Protein AF-K2ANW1-F1 (afdb_monomer)

Mean predicted aligned error: 13.54 Å

Structure (mmCIF, N/CA/C/O backbone):
data_AF-K2ANW1-F1
#
_entry.id   AF-K2ANW1-F1
#
loop_
_atom_site.group_PDB
_atom_site.id
_atom_site.type_symbol
_atom_site.label_atom_id
_atom_site.label_alt_id
_atom_site.label_comp_id
_atom_site.label_asym_id
_atom_site.label_entity_id
_atom_site.label_seq_id
_atom_site.pdbx_PDB_ins_code
_atom_site.Cartn_x
_atom_site.Cartn_y
_atom_site.Cartn_z
_atom_site.occupancy
_atom_site.B_iso_or_equiv
_atom_site.auth_seq_id
_atom_site.auth_comp_id
_atom_site.auth_asym_id
_atom_site.auth_atom_id
_atom_site.pdbx_PDB_model_num
ATOM 1 N N . MET A 1 1 ? -0.581 2.925 -7.243 1.00 55.91 1 MET A N 1
ATOM 2 C CA . MET A 1 1 ? -1.381 1.944 -8.026 1.00 55.91 1 MET A CA 1
ATOM 3 C C . MET A 1 1 ? -2.529 2.700 -8.701 1.00 55.91 1 MET A C 1
ATOM 5 O O . MET A 1 1 ? -2.804 3.813 -8.293 1.00 55.91 1 MET A O 1
ATOM 9 N N . PHE A 1 2 ? -3.249 2.148 -9.695 1.00 46.66 2 PHE A N 1
ATOM 10 C CA . PHE A 1 2 ? -4.386 2.895 -10.273 1.00 46.66 2 PHE A CA 1
ATOM 11 C C . PHE A 1 2 ? -5.498 3.076 -9.228 1.00 46.66 2 PHE A C 1
ATOM 13 O O . PHE A 1 2 ? -6.124 2.093 -8.803 1.00 46.66 2 PHE A O 1
ATOM 20 N N . SER A 1 3 ? -5.729 4.322 -8.832 1.00 42.28 3 SER A N 1
ATOM 21 C CA . SER A 1 3 ? -6.629 4.754 -7.756 1.00 42.28 3 SER A CA 1
ATOM 22 C C . SER A 1 3 ? -8.000 5.234 -8.231 1.00 42.28 3 SER A C 1
ATOM 24 O O . SER A 1 3 ? -8.915 5.334 -7.414 1.00 42.28 3 SER A O 1
ATOM 26 N N . GLY A 1 4 ? -8.176 5.416 -9.543 1.00 38.06 4 GLY A N 1
ATOM 27 C CA . GLY A 1 4 ? -9.438 5.806 -10.164 1.00 38.06 4 GLY A CA 1
ATOM 28 C C . GLY A 1 4 ? -9.246 6.804 -11.305 1.00 38.06 4 GLY A C 1
ATOM 29 O O . GLY A 1 4 ? -8.170 7.366 -11.496 1.00 38.06 4 GLY A O 1
ATOM 30 N N . PHE A 1 5 ? -10.297 7.006 -12.098 1.00 39.22 5 PHE A N 1
ATOM 31 C CA . PHE A 1 5 ? -10.376 8.077 -13.093 1.00 39.22 5 PHE A CA 1
ATOM 32 C C . PHE A 1 5 ? -11.786 8.661 -13.028 1.00 39.22 5 PHE A C 1
ATOM 34 O O . PHE A 1 5 ? -12.769 7.942 -13.217 1.00 39.22 5 PHE A O 1
ATOM 41 N N . GLY A 1 6 ? -11.889 9.952 -12.723 1.00 34.50 6 GLY A N 1
ATOM 42 C CA . GLY A 1 6 ? -13.163 10.660 -12.654 1.00 34.50 6 GLY A CA 1
ATOM 43 C C . GLY A 1 6 ? -13.327 11.600 -13.842 1.00 34.50 6 GLY A C 1
ATOM 44 O O . GLY A 1 6 ? -12.606 12.593 -13.943 1.00 34.50 6 GLY A O 1
ATOM 45 N N . PHE A 1 7 ? -14.308 11.335 -14.706 1.00 32.19 7 PHE A N 1
ATOM 46 C CA . PHE A 1 7 ? -14.930 12.403 -15.493 1.00 32.19 7 PHE A CA 1
ATOM 47 C C . PHE A 1 7 ? -16.040 13.036 -14.650 1.00 32.19 7 PHE A C 1
ATOM 49 O O . PHE A 1 7 ? -16.588 12.390 -13.762 1.00 32.19 7 PHE A O 1
ATOM 56 N N . GLN A 1 8 ? -16.400 14.289 -14.940 1.00 31.27 8 GLN A N 1
ATOM 57 C CA . GLN A 1 8 ? -17.393 15.090 -14.202 1.00 31.27 8 GLN A CA 1
ATOM 58 C C . GLN A 1 8 ? -18.759 14.389 -13.993 1.00 31.27 8 GLN A C 1
ATOM 60 O O . GLN A 1 8 ? -19.528 14.813 -13.136 1.00 31.27 8 GLN A O 1
ATOM 65 N N . PHE A 1 9 ? -19.027 13.295 -14.720 1.00 29.98 9 PHE A N 1
ATOM 66 C CA . PHE A 1 9 ? -20.271 12.520 -14.685 1.00 29.98 9 PHE A CA 1
ATOM 67 C C . PHE A 1 9 ? -20.096 11.002 -14.456 1.00 29.98 9 PHE A C 1
ATOM 69 O O . PHE A 1 9 ? -21.095 10.303 -14.324 1.00 29.98 9 PHE A O 1
ATOM 76 N N . PHE A 1 10 ? -18.864 10.476 -14.375 1.00 33.81 10 PHE A N 1
ATOM 77 C CA . PHE A 1 10 ? -18.601 9.047 -14.145 1.00 33.81 10 PHE A CA 1
ATOM 78 C C . PHE A 1 10 ? -17.462 8.863 -13.146 1.00 33.81 10 PHE A C 1
ATOM 80 O O . PHE A 1 10 ? -16.322 9.241 -13.420 1.00 33.81 10 PHE A O 1
ATOM 87 N N . ASN A 1 11 ? -17.780 8.255 -12.002 1.00 41.47 11 ASN A N 1
ATOM 88 C CA . ASN A 1 11 ? -16.794 7.881 -11.004 1.00 41.47 11 ASN A CA 1
ATOM 89 C C . ASN A 1 11 ? -16.399 6.399 -11.177 1.00 41.47 11 ASN A C 1
ATOM 91 O O . ASN A 1 11 ? -17.177 5.511 -10.831 1.00 41.47 11 ASN A O 1
ATOM 95 N N . LEU A 1 12 ? -15.202 6.130 -11.716 1.00 49.81 12 LEU A N 1
ATOM 96 C CA . LEU A 1 12 ? -14.638 4.774 -11.810 1.00 49.81 12 LEU A CA 1
ATOM 97 C C . LEU A 1 12 ? -13.871 4.350 -10.539 1.00 49.81 12 LEU A C 1
ATOM 99 O O . LEU A 1 12 ? -13.278 3.270 -10.525 1.00 49.81 12 LEU A O 1
ATOM 103 N N . ASP A 1 13 ? -13.886 5.153 -9.467 1.00 51.31 13 ASP A N 1
ATOM 104 C CA . ASP A 1 13 ? -13.202 4.856 -8.197 1.00 51.31 13 ASP A CA 1
ATOM 105 C C . ASP A 1 13 ? -13.679 3.530 -7.586 1.00 51.31 13 ASP A C 1
ATOM 107 O O . ASP A 1 13 ? -12.872 2.778 -7.049 1.00 51.31 13 ASP A O 1
ATOM 111 N N . GLY A 1 14 ? -14.961 3.180 -7.756 1.00 50.28 14 GLY A N 1
ATOM 112 C CA . GLY A 1 14 ? -15.536 1.901 -7.310 1.00 50.28 14 GLY A CA 1
ATOM 113 C C . GLY A 1 14 ? -15.010 0.663 -8.055 1.00 50.28 14 GLY A C 1
ATOM 114 O O . GLY A 1 14 ? -15.382 -0.460 -7.734 1.00 50.28 14 GLY A O 1
ATOM 115 N N . ALA A 1 15 ? -14.144 0.840 -9.053 1.00 58.19 15 ALA A N 1
ATOM 116 C CA . ALA A 1 15 ? -13.422 -0.238 -9.726 1.00 58.19 15 ALA A CA 1
ATOM 117 C C . ALA A 1 15 ? -11.904 0.003 -9.728 1.00 58.19 15 ALA A C 1
ATOM 119 O O . ALA A 1 15 ? -11.176 -0.631 -10.498 1.00 58.19 15 ALA A O 1
ATOM 120 N N . SER A 1 16 ? -11.403 0.913 -8.885 1.00 75.19 16 SER A N 1
ATOM 121 C CA . SER A 1 16 ? -9.970 1.152 -8.776 1.00 75.19 16 SER A CA 1
ATOM 122 C C . SER A 1 16 ? -9.267 0.055 -7.984 1.00 75.19 16 SER A C 1
ATOM 124 O O . SER A 1 16 ? -9.864 -0.675 -7.186 1.00 75.19 16 SER A O 1
ATOM 126 N N . THR A 1 17 ? -7.960 -0.079 -8.204 1.00 82.88 17 THR A N 1
ATOM 127 C CA . THR A 1 17 ? -7.171 -1.110 -7.520 1.00 82.88 17 THR A CA 1
ATOM 128 C C . THR A 1 17 ? -7.123 -0.836 -6.020 1.00 82.88 17 THR A C 1
ATOM 130 O O . THR A 1 17 ? -7.266 -1.766 -5.229 1.00 82.88 17 THR A O 1
ATOM 133 N N . HIS A 1 18 ? -7.001 0.438 -5.633 1.00 86.12 18 HIS A N 1
ATOM 134 C CA . HIS A 1 18 ? -7.014 0.876 -4.235 1.00 86.12 18 HIS A CA 1
ATOM 135 C C . HIS A 1 18 ? -8.328 0.501 -3.562 1.00 86.12 18 HIS A C 1
ATOM 137 O O . HIS A 1 18 ? -8.321 -0.129 -2.506 1.00 86.12 18 HIS A O 1
ATOM 143 N N . HIS A 1 19 ? -9.447 0.824 -4.211 1.00 81.88 19 HIS A N 1
ATOM 144 C CA . HIS A 1 19 ? -10.772 0.491 -3.717 1.00 81.88 19 HIS A CA 1
ATOM 145 C C . HIS A 1 19 ? -10.925 -1.012 -3.471 1.00 81.88 19 HIS A C 1
ATOM 147 O O . HIS A 1 19 ? -11.228 -1.423 -2.353 1.00 81.88 19 HIS A O 1
ATOM 153 N N . MET A 1 20 ? -10.656 -1.840 -4.484 1.00 85.75 20 MET A N 1
ATOM 154 C CA . MET A 1 20 ? -10.844 -3.288 -4.371 1.00 85.75 20 MET A CA 1
ATOM 155 C C . MET A 1 20 ? -9.946 -3.901 -3.285 1.00 85.75 20 MET A C 1
ATOM 157 O O . MET A 1 20 ? -10.398 -4.762 -2.531 1.00 85.75 20 MET A O 1
ATOM 161 N N . ILE A 1 21 ? -8.692 -3.450 -3.157 1.00 91.62 21 ILE A N 1
ATOM 162 C CA . ILE A 1 21 ? -7.794 -3.887 -2.074 1.00 91.62 21 ILE A CA 1
ATOM 163 C C . ILE A 1 21 ? -8.370 -3.495 -0.708 1.00 91.62 21 ILE A C 1
ATOM 165 O O . ILE A 1 21 ? -8.483 -4.347 0.180 1.00 91.62 21 ILE A O 1
ATOM 169 N N . ASN A 1 22 ? -8.764 -2.230 -0.556 1.00 88.56 22 ASN A N 1
ATOM 170 C CA . ASN A 1 22 ? -9.307 -1.691 0.687 1.00 88.56 22 ASN A CA 1
ATOM 171 C C . ASN A 1 22 ? -10.603 -2.391 1.091 1.00 88.56 22 ASN A C 1
ATOM 173 O O . ASN A 1 22 ? -10.760 -2.760 2.253 1.00 88.56 22 ASN A O 1
ATOM 177 N N . GLU A 1 23 ? -11.504 -2.640 0.144 1.00 85.81 23 GLU A N 1
ATOM 178 C CA . GLU A 1 23 ? -12.764 -3.339 0.375 1.00 85.81 23 GLU A CA 1
ATOM 179 C C . GLU A 1 23 ? -12.528 -4.780 0.851 1.00 85.81 23 GLU A C 1
ATOM 181 O O . GLU A 1 23 ? -13.146 -5.225 1.827 1.00 85.81 23 GLU A O 1
ATOM 186 N N . ILE A 1 24 ? -11.614 -5.516 0.205 1.00 90.25 24 ILE A N 1
ATOM 187 C CA . ILE A 1 24 ? -11.273 -6.883 0.617 1.00 90.25 24 ILE A CA 1
ATOM 188 C C . ILE A 1 24 ? -10.664 -6.866 2.024 1.00 90.25 24 ILE A C 1
ATOM 190 O O . ILE A 1 24 ? -11.144 -7.591 2.902 1.00 90.25 24 ILE A O 1
ATOM 194 N N . GLY A 1 25 ? -9.655 -6.026 2.268 1.00 92.12 25 GLY A N 1
ATOM 195 C CA . GLY A 1 25 ? -9.001 -5.923 3.575 1.00 92.12 25 GLY A CA 1
ATOM 196 C C . GLY A 1 25 ? -9.976 -5.517 4.684 1.00 92.12 25 GLY A C 1
ATOM 197 O O . GLY A 1 25 ? -10.009 -6.146 5.742 1.00 92.12 25 GLY A O 1
ATOM 198 N N . TYR A 1 26 ? -10.858 -4.551 4.415 1.00 87.44 26 TYR A N 1
ATOM 199 C CA . TYR A 1 26 ? -11.914 -4.101 5.326 1.00 87.44 26 TYR A CA 1
ATOM 200 C C . TYR A 1 26 ? -12.882 -5.226 5.699 1.00 87.44 26 TYR A C 1
ATOM 202 O O . TYR A 1 26 ? -13.120 -5.483 6.885 1.00 87.44 26 TYR A O 1
ATOM 210 N N . ARG A 1 27 ? -13.409 -5.947 4.701 1.00 86.75 27 ARG A N 1
ATOM 211 C CA . ARG A 1 27 ? -14.319 -7.081 4.926 1.00 86.75 27 ARG A CA 1
ATOM 212 C C . ARG A 1 27 ? -13.673 -8.143 5.809 1.00 86.75 27 ARG A C 1
ATOM 214 O O . ARG A 1 27 ? -14.342 -8.692 6.680 1.00 86.75 27 ARG A O 1
ATOM 221 N N . HIS A 1 28 ? -12.384 -8.411 5.625 1.00 90.00 28 HIS A N 1
ATOM 222 C CA . HIS A 1 28 ? -11.647 -9.386 6.428 1.00 90.00 28 HIS A CA 1
ATOM 223 C C . HIS A 1 28 ? -11.300 -8.884 7.838 1.00 90.00 28 HIS A C 1
ATOM 225 O O . HIS A 1 28 ? -11.406 -9.650 8.804 1.00 90.00 28 HIS A O 1
ATOM 231 N N . ALA A 1 29 ? -10.975 -7.600 7.987 1.00 87.88 29 ALA A N 1
ATOM 232 C CA . ALA A 1 29 ? -10.734 -6.975 9.284 1.00 87.88 29 ALA A CA 1
ATOM 233 C C . ALA A 1 29 ? -11.990 -6.994 10.172 1.00 87.88 29 ALA A C 1
ATOM 235 O O . ALA A 1 29 ? -11.893 -7.221 11.382 1.00 87.88 29 ALA A O 1
ATOM 236 N N . LEU A 1 30 ? -13.174 -6.799 9.575 1.00 81.06 30 LEU A N 1
ATOM 237 C CA . LEU A 1 30 ? -14.422 -6.545 10.303 1.00 81.06 30 LEU A CA 1
ATOM 238 C C . LEU A 1 30 ? -15.520 -7.591 10.133 1.00 81.06 30 LEU A C 1
ATOM 240 O O . LEU A 1 30 ? -16.618 -7.373 10.642 1.00 81.06 30 LEU A O 1
ATOM 244 N N . ALA A 1 31 ? -15.234 -8.744 9.521 1.00 65.62 31 ALA A N 1
ATOM 245 C CA . ALA A 1 31 ? -16.193 -9.825 9.242 1.00 65.62 31 ALA A CA 1
ATOM 246 C C . ALA A 1 31 ? -17.085 -10.262 10.431 1.00 65.62 31 ALA A C 1
ATOM 248 O O . ALA A 1 31 ? -18.071 -10.963 10.229 1.00 65.62 31 ALA A O 1
ATOM 249 N N . LYS A 1 32 ? -16.752 -9.878 11.672 1.00 56.88 32 LYS A N 1
ATOM 250 C CA . LYS A 1 32 ? -17.509 -10.200 12.894 1.00 56.88 32 LYS A CA 1
ATOM 251 C C . LYS A 1 32 ? -17.839 -8.991 13.788 1.00 56.88 32 LYS A C 1
ATOM 253 O O . LYS A 1 32 ? -18.403 -9.174 14.862 1.00 56.88 32 LYS A O 1
ATOM 258 N N . LYS A 1 33 ? -17.505 -7.756 13.390 1.00 55.47 33 LYS A N 1
ATOM 259 C CA . LYS A 1 33 ? -17.725 -6.544 14.203 1.00 55.47 33 LYS A CA 1
ATOM 260 C C . LYS A 1 33 ? -18.818 -5.667 13.578 1.00 55.47 33 LYS A C 1
ATOM 262 O O . LYS A 1 33 ? -18.523 -4.747 12.827 1.00 55.47 33 LYS A O 1
ATOM 267 N N . LYS A 1 34 ? -20.091 -5.902 13.927 1.00 48.75 34 LYS A N 1
ATOM 268 C CA . LYS A 1 34 ? -21.180 -4.933 13.674 1.00 48.75 34 LYS A CA 1
ATOM 269 C C . LYS A 1 34 ? -21.004 -3.721 14.596 1.00 48.75 34 LYS A C 1
ATOM 271 O O . LYS A 1 34 ? -21.627 -3.715 15.652 1.00 48.75 34 LYS A O 1
ATOM 276 N N . LYS A 1 35 ? -20.166 -2.722 14.282 1.00 50.16 35 LYS A N 1
ATOM 277 C CA . LYS A 1 35 ? -20.155 -1.459 15.056 1.00 50.16 35 LYS A CA 1
ATOM 278 C C . LYS A 1 35 ? -19.825 -0.212 14.232 1.00 50.16 35 LYS A C 1
ATOM 280 O O . LYS A 1 35 ? -18.834 -0.160 13.509 1.00 50.16 35 LYS A O 1
ATOM 285 N N . ASN A 1 36 ? -20.665 0.796 14.469 1.00 46.56 36 ASN A N 1
ATOM 286 C CA . ASN A 1 36 ? -20.539 2.207 14.117 1.00 46.56 36 ASN A CA 1
ATOM 287 C C . ASN A 1 36 ? -19.156 2.741 14.517 1.00 46.56 36 ASN A C 1
ATOM 289 O O . ASN A 1 36 ? -18.813 2.705 15.698 1.00 46.56 36 ASN A O 1
ATOM 293 N N . GLY A 1 37 ? -18.367 3.236 13.564 1.00 49.12 37 GLY A N 1
ATOM 294 C CA . GLY A 1 37 ? -17.095 3.889 13.890 1.00 49.12 37 GLY A CA 1
ATOM 295 C C . GLY A 1 37 ? -16.160 4.102 12.708 1.00 49.12 37 GLY A C 1
ATOM 296 O O . GLY A 1 37 ? -15.499 5.130 12.654 1.00 49.12 37 GLY A O 1
ATOM 297 N N . PHE A 1 38 ? -16.160 3.206 11.723 1.00 57.28 38 PHE A N 1
ATOM 298 C CA . PHE A 1 38 ? -15.304 3.323 10.537 1.00 57.28 38 PHE A CA 1
ATOM 299 C C . PHE A 1 38 ? -16.121 3.741 9.317 1.00 57.28 38 PHE A C 1
ATOM 301 O O . PHE A 1 38 ? -17.319 3.428 9.278 1.00 57.28 38 PHE A O 1
ATOM 308 N N . PRO A 1 39 ? -15.517 4.439 8.337 1.00 56.34 39 PRO A N 1
ATOM 309 C CA . PRO A 1 39 ? -16.192 4.726 7.081 1.00 56.34 39 PRO A CA 1
ATOM 310 C C . PRO A 1 39 ? -16.792 3.447 6.492 1.00 56.34 39 PRO A C 1
ATOM 312 O O . PRO A 1 39 ? -16.145 2.401 6.453 1.00 56.34 39 PRO A O 1
ATOM 315 N N . GLY A 1 40 ? -18.041 3.516 6.031 1.00 59.06 40 GLY A N 1
ATOM 316 C CA . GLY A 1 40 ? -18.557 2.471 5.148 1.00 59.06 40 GLY A CA 1
ATOM 317 C C . GLY A 1 40 ? -17.661 2.369 3.913 1.00 59.06 40 GLY A C 1
ATOM 318 O O . GLY A 1 40 ? -16.989 3.341 3.573 1.00 59.06 40 GLY A O 1
ATOM 319 N N . THR A 1 41 ? -17.665 1.225 3.230 1.00 57.53 41 THR A N 1
ATOM 320 C CA . THR A 1 41 ? -16.883 1.018 1.997 1.00 57.53 41 THR A CA 1
ATOM 321 C C . THR A 1 41 ? -17.050 2.191 1.029 1.00 57.53 41 THR A C 1
ATOM 323 O O . THR A 1 41 ? -16.067 2.821 0.693 1.00 57.53 41 THR A O 1
ATOM 326 N N . ILE A 1 42 ? -18.280 2.657 0.796 1.00 53.94 42 ILE A N 1
ATOM 327 C CA . ILE A 1 42 ? -18.594 3.845 -0.029 1.00 53.94 42 ILE A CA 1
ATOM 328 C C . ILE A 1 42 ? -17.779 5.103 0.351 1.00 53.94 42 ILE A C 1
ATOM 330 O O . ILE A 1 42 ? -17.391 5.894 -0.507 1.00 53.94 42 ILE A O 1
ATOM 334 N N . SER A 1 43 ? -17.516 5.313 1.644 1.00 60.72 43 SER A N 1
ATOM 335 C CA . SER A 1 43 ? -16.725 6.446 2.132 1.00 60.72 43 SER A CA 1
ATOM 336 C C . SER A 1 43 ? -15.219 6.228 1.983 1.00 60.72 43 SER A C 1
ATOM 338 O O . SER A 1 43 ? -14.491 7.215 1.973 1.00 60.72 43 SER A O 1
ATOM 340 N N . LEU A 1 44 ? -14.738 4.987 1.889 1.00 62.62 44 LEU A N 1
ATOM 341 C CA . LEU A 1 44 ? -13.363 4.714 1.466 1.00 62.62 44 LEU A CA 1
ATOM 342 C C . LEU A 1 44 ? -13.200 5.067 -0.013 1.00 62.62 44 LEU A C 1
ATOM 344 O O . LEU A 1 44 ? -12.243 5.743 -0.370 1.00 62.62 44 LEU A O 1
ATOM 348 N N . ASP A 1 45 ? -14.180 4.702 -0.833 1.00 59.53 45 ASP A N 1
ATOM 349 C CA . ASP A 1 45 ? -14.126 4.781 -2.298 1.00 59.53 45 ASP A CA 1
ATOM 350 C C . ASP A 1 45 ? -14.056 6.228 -2.777 1.00 59.53 45 ASP A C 1
ATOM 352 O O . ASP A 1 45 ? -13.158 6.615 -3.522 1.00 59.53 45 ASP A O 1
ATOM 356 N N . LEU A 1 46 ? -14.965 7.061 -2.263 1.00 60.19 46 LEU A N 1
ATOM 357 C CA . LEU A 1 46 ? -15.031 8.486 -2.586 1.00 60.19 46 LEU A CA 1
ATOM 358 C C . LEU A 1 46 ? -13.788 9.261 -2.127 1.00 60.19 46 LEU A C 1
ATOM 360 O O . LEU A 1 46 ? -13.480 10.314 -2.687 1.00 60.19 46 LEU A O 1
ATOM 364 N N . HIS A 1 47 ? -13.107 8.788 -1.080 1.00 61.84 47 HIS A N 1
ATOM 365 C CA . HIS A 1 47 ? -12.039 9.527 -0.405 1.00 61.84 47 HIS A CA 1
ATOM 366 C C . HIS A 1 47 ? -10.634 8.962 -0.643 1.00 61.84 47 HIS A C 1
ATOM 368 O O . HIS A 1 47 ? -9.670 9.634 -0.285 1.00 61.84 47 HIS A O 1
ATOM 374 N N . SER A 1 48 ? -10.492 7.789 -1.268 1.00 58.34 48 SER A N 1
ATOM 375 C CA . SER A 1 48 ? -9.213 7.334 -1.829 1.00 58.34 48 SER A CA 1
ATOM 376 C C . SER A 1 48 ? -8.982 7.866 -3.246 1.00 58.34 48 SER A C 1
ATOM 378 O O . SER A 1 48 ? -7.854 8.199 -3.580 1.00 58.34 48 SER A O 1
ATOM 380 N N . GLY A 1 49 ? -10.036 7.982 -4.065 1.00 58.75 49 GLY A N 1
ATOM 381 C CA . GLY A 1 49 ? -9.944 8.446 -5.456 1.00 58.75 49 GLY A CA 1
ATOM 382 C C . GLY A 1 49 ? -10.236 9.941 -5.620 1.00 58.75 49 GLY A C 1
ATOM 383 O O . GLY A 1 49 ? -9.393 10.791 -5.341 1.00 58.75 49 GLY A O 1
ATOM 384 N N . TYR A 1 50 ? -11.451 10.281 -6.052 1.00 57.47 50 TYR A N 1
ATOM 385 C CA . TYR A 1 50 ? -11.858 11.616 -6.511 1.00 57.47 50 TYR A CA 1
ATOM 386 C C . TYR A 1 50 ? -11.627 12.762 -5.510 1.00 57.47 50 TYR A C 1
ATOM 388 O O . TYR A 1 50 ? -11.188 13.846 -5.904 1.00 57.47 50 TYR A O 1
ATOM 396 N N . TYR A 1 51 ? -11.908 12.545 -4.220 1.00 55.44 51 TYR A N 1
ATOM 397 C CA . TYR A 1 51 ? -11.586 13.510 -3.154 1.00 55.44 51 TYR A CA 1
ATOM 398 C C . TYR A 1 51 ? -10.271 13.190 -2.431 1.00 55.44 51 TYR A C 1
ATOM 400 O O . TYR A 1 51 ? -9.901 13.892 -1.489 1.00 55.44 51 TYR A O 1
ATOM 408 N N . GLY A 1 52 ? -9.604 12.116 -2.837 1.00 56.91 52 GLY A N 1
ATOM 409 C CA . GLY A 1 52 ? -8.426 11.566 -2.196 1.00 56.91 52 GLY A CA 1
ATOM 410 C C . GLY A 1 52 ? -7.108 12.145 -2.704 1.00 56.91 52 GLY A C 1
ATOM 411 O O . GLY A 1 52 ? -7.090 13.172 -3.390 1.00 56.91 52 GLY A O 1
ATOM 412 N N . PRO A 1 53 ? -5.990 11.500 -2.333 1.00 58.41 53 PRO A N 1
ATOM 413 C CA . PRO A 1 53 ? -4.641 11.923 -2.708 1.00 58.41 53 PRO A CA 1
ATOM 414 C C . PRO A 1 53 ? -4.430 12.105 -4.219 1.00 58.41 53 PRO A C 1
ATOM 416 O O . PRO A 1 53 ? -3.723 13.027 -4.613 1.00 58.41 53 PRO A O 1
ATOM 419 N N . ASP A 1 54 ? -5.122 11.312 -5.043 1.00 62.06 54 ASP A N 1
ATOM 420 C CA . ASP A 1 54 ? -4.941 11.299 -6.504 1.00 62.06 54 ASP A CA 1
ATOM 421 C C . ASP A 1 54 ? -5.964 12.176 -7.254 1.00 62.06 54 ASP A C 1
ATOM 423 O O . ASP A 1 54 ? -5.869 12.382 -8.466 1.00 62.06 54 ASP A O 1
ATOM 427 N N . GLY A 1 55 ? -6.973 12.702 -6.553 1.00 56.28 55 GLY A N 1
ATOM 428 C CA . GLY A 1 55 ? -8.062 13.478 -7.139 1.00 56.28 55 GLY A CA 1
ATOM 429 C C . GLY A 1 55 ? -7.760 14.974 -7.287 1.00 56.28 55 GLY A C 1
ATOM 430 O O . GLY A 1 55 ? -7.109 15.587 -6.447 1.00 56.28 55 GLY A O 1
ATOM 431 N N . LYS A 1 56 ? -8.336 15.614 -8.319 1.00 50.06 56 LYS A N 1
ATOM 432 C CA . LYS A 1 56 ? -8.190 17.062 -8.612 1.00 50.06 56 LYS A CA 1
ATOM 433 C C . LYS A 1 56 ? -8.629 18.006 -7.477 1.00 50.06 56 LYS A C 1
ATOM 435 O O . LYS A 1 56 ? -8.282 19.184 -7.513 1.00 50.06 56 LYS A O 1
ATOM 440 N N . TRP A 1 57 ? -9.440 17.527 -6.529 1.00 40.03 57 TRP A N 1
ATOM 441 C CA . TRP A 1 57 ? -10.062 18.346 -5.480 1.00 40.03 57 TRP A CA 1
ATOM 442 C C . TRP A 1 57 ? -9.321 18.332 -4.140 1.00 40.03 57 TRP A C 1
ATOM 444 O O . TRP A 1 57 ? -9.608 19.181 -3.290 1.00 40.03 57 TRP A O 1
ATOM 454 N N . SER A 1 58 ? -8.348 17.438 -3.940 1.00 41.59 58 SER A N 1
ATOM 455 C CA . SER A 1 58 ? -7.366 17.647 -2.879 1.00 41.59 58 SER A CA 1
ATOM 456 C C . SER A 1 58 ? -6.406 18.751 -3.359 1.00 41.59 58 SER A C 1
ATOM 458 O O . SER A 1 58 ? -5.948 18.758 -4.500 1.00 41.59 58 SER A O 1
ATOM 460 N N . ARG A 1 59 ? -6.223 19.805 -2.550 1.00 43.34 59 ARG A N 1
ATOM 461 C CA . ARG A 1 59 ? -5.380 20.979 -2.873 1.00 43.34 59 ARG A CA 1
ATOM 462 C C . ARG A 1 59 ? -4.057 20.541 -3.503 1.00 43.34 59 ARG A C 1
ATOM 464 O O . ARG A 1 59 ? -3.436 19.683 -2.900 1.00 43.34 59 ARG A O 1
ATOM 471 N N . LYS A 1 60 ? -3.632 21.195 -4.604 1.00 41.69 60 LYS A N 1
ATOM 472 C CA . LYS A 1 60 ? -2.386 20.941 -5.365 1.00 41.69 60 LYS A CA 1
ATOM 473 C C . LYS A 1 60 ? -2.040 19.447 -5.348 1.00 41.69 60 LYS A C 1
ATOM 475 O O . LYS A 1 60 ? -1.344 19.056 -4.420 1.00 41.69 60 LYS A O 1
ATOM 480 N N . ILE A 1 61 ? -2.516 18.678 -6.344 1.00 44.25 61 ILE A N 1
ATOM 481 C CA . ILE A 1 61 ? -2.080 17.289 -6.637 1.00 44.25 61 ILE A CA 1
ATOM 482 C C . ILE A 1 61 ? -0.684 17.083 -6.039 1.00 44.25 61 ILE A C 1
ATOM 484 O O . ILE A 1 61 ? 0.211 17.887 -6.326 1.00 44.25 61 ILE A O 1
ATOM 488 N N . GLY A 1 62 ? -0.589 16.158 -5.080 1.00 51.22 62 GLY A N 1
ATOM 489 C CA . GLY A 1 62 ? 0.516 16.076 -4.125 1.00 51.22 62 GLY A CA 1
ATOM 490 C C . GLY A 1 62 ? 1.888 16.073 -4.793 1.00 51.22 62 GLY A C 1
ATOM 491 O O . GLY A 1 62 ? 2.028 15.826 -5.993 1.00 51.22 62 GLY A O 1
ATOM 492 N N . LEU A 1 63 ? 2.929 16.367 -4.017 1.00 57.97 63 LEU A N 1
ATOM 493 C CA . LEU A 1 63 ? 4.289 16.155 -4.508 1.00 57.97 63 LEU A CA 1
ATOM 494 C C . LEU A 1 63 ? 4.420 14.662 -4.851 1.00 57.97 63 LEU A C 1
ATOM 496 O O . LEU A 1 63 ? 3.936 13.826 -4.094 1.00 57.97 63 LEU A O 1
ATOM 500 N N . VAL A 1 64 ? 5.043 14.301 -5.977 1.00 61.22 64 VAL A N 1
ATOM 501 C CA . VAL A 1 64 ? 5.113 12.889 -6.411 1.00 61.22 64 VAL A CA 1
ATOM 502 C C . VAL A 1 64 ? 5.773 12.009 -5.346 1.00 61.22 64 VAL A C 1
ATOM 504 O O . VAL A 1 64 ? 5.378 10.858 -5.182 1.00 61.22 64 VAL A O 1
ATOM 507 N N . SER A 1 65 ? 6.687 12.561 -4.540 1.00 60.62 65 SER A N 1
ATOM 508 C CA . SER A 1 65 ? 7.270 11.876 -3.377 1.00 60.62 65 SER A CA 1
ATOM 509 C C . SER A 1 65 ? 6.256 11.354 -2.352 1.00 60.62 65 SER A C 1
ATOM 511 O O . SER A 1 65 ? 6.577 10.413 -1.630 1.00 60.62 65 SER A O 1
ATOM 513 N N . ASP A 1 66 ? 5.056 11.933 -2.275 1.00 81.81 66 ASP A N 1
ATOM 514 C CA . ASP A 1 66 ? 4.044 11.581 -1.271 1.00 81.81 66 ASP A CA 1
ATOM 515 C C . ASP A 1 66 ? 3.478 10.174 -1.484 1.00 81.81 66 ASP A C 1
ATOM 517 O O . ASP A 1 66 ? 3.041 9.536 -0.526 1.00 81.81 66 ASP A O 1
ATOM 521 N N . HIS A 1 67 ? 3.513 9.697 -2.728 1.00 84.56 67 HIS A N 1
ATOM 522 C CA . HIS A 1 67 ? 3.020 8.386 -3.156 1.00 84.56 67 HIS A CA 1
ATOM 523 C C . HIS A 1 67 ? 4.128 7.339 -3.236 1.00 84.56 67 HIS A C 1
ATOM 525 O O . HIS A 1 67 ? 3.860 6.146 -3.290 1.00 84.56 67 HIS A O 1
ATOM 531 N N . MET A 1 68 ? 5.385 7.768 -3.219 1.00 87.81 68 MET A N 1
ATOM 532 C CA . MET A 1 68 ? 6.517 6.872 -3.406 1.00 87.81 68 MET A CA 1
ATOM 533 C C . MET A 1 68 ? 7.103 6.453 -2.061 1.00 87.81 68 MET A C 1
ATOM 535 O O . MET A 1 68 ? 7.076 7.204 -1.082 1.00 87.81 68 MET A O 1
ATOM 539 N N . TYR A 1 69 ? 7.653 5.244 -2.017 1.00 93.12 69 TYR A N 1
ATOM 540 C CA . TYR A 1 69 ? 8.482 4.779 -0.910 1.00 93.12 69 TYR A CA 1
ATOM 541 C C . TYR A 1 69 ? 9.468 3.730 -1.412 1.00 93.12 69 TYR A C 1
ATOM 543 O O . TYR A 1 69 ? 9.057 2.635 -1.779 1.00 93.12 69 TYR A O 1
ATOM 551 N N . ASN A 1 70 ? 10.762 4.038 -1.418 1.00 94.12 70 ASN A N 1
ATOM 552 C CA . ASN A 1 70 ? 11.818 3.101 -1.777 1.00 94.12 70 ASN A CA 1
ATOM 553 C C . ASN A 1 70 ? 12.330 2.371 -0.518 1.00 94.12 70 ASN A C 1
ATOM 555 O O . ASN A 1 70 ? 13.089 2.958 0.256 1.00 94.12 70 ASN A O 1
ATOM 559 N N . PRO A 1 71 ? 12.001 1.078 -0.331 1.00 95.50 71 PRO A N 1
ATOM 560 C CA . PRO A 1 71 ? 12.391 0.327 0.861 1.00 95.50 71 PRO A CA 1
ATOM 561 C C . PRO A 1 71 ? 13.882 -0.043 0.905 1.00 95.50 71 PRO A C 1
ATOM 563 O O . PRO A 1 71 ? 14.345 -0.551 1.920 1.00 95.50 71 PRO A O 1
ATOM 566 N N . LEU A 1 72 ? 14.637 0.155 -0.183 1.00 93.81 72 LEU A N 1
ATOM 567 C CA . LEU A 1 72 ? 16.080 -0.116 -0.217 1.00 93.81 72 LEU A CA 1
ATOM 568 C C . LEU A 1 72 ? 16.905 1.069 0.290 1.00 93.81 72 LEU A C 1
ATOM 570 O O . LEU A 1 72 ? 18.005 0.872 0.797 1.00 93.81 72 LEU A O 1
ATOM 574 N N . THR A 1 73 ? 16.391 2.288 0.128 1.00 91.81 73 THR A N 1
ATOM 575 C CA . THR A 1 73 ? 17.073 3.529 0.530 1.00 91.81 73 THR A CA 1
ATOM 576 C C . THR A 1 73 ? 16.365 4.260 1.666 1.00 91.81 73 THR A C 1
ATOM 578 O O . THR A 1 73 ? 16.848 5.302 2.091 1.00 91.81 73 THR A O 1
ATOM 581 N N . ASP A 1 74 ? 15.220 3.740 2.111 1.00 91.19 74 ASP A N 1
ATOM 582 C CA . ASP A 1 74 ? 14.317 4.369 3.075 1.00 91.19 74 ASP A CA 1
ATOM 583 C C . ASP A 1 74 ? 13.930 5.816 2.706 1.00 91.19 74 ASP A C 1
ATOM 585 O O . ASP A 1 74 ? 13.918 6.720 3.537 1.00 91.19 74 ASP A O 1
ATOM 589 N N . ASP A 1 75 ? 13.647 6.048 1.420 1.00 90.06 75 ASP A N 1
ATOM 590 C CA . ASP A 1 75 ? 13.278 7.370 0.892 1.00 90.06 75 ASP A CA 1
ATOM 591 C C . ASP A 1 75 ? 11.829 7.381 0.386 1.00 90.06 75 ASP A C 1
ATOM 593 O O . ASP A 1 75 ? 11.282 6.345 0.015 1.00 90.06 75 ASP A O 1
ATOM 597 N N . GLY A 1 76 ? 11.217 8.560 0.319 1.00 86.88 76 GLY A N 1
ATOM 598 C CA . GLY A 1 76 ? 9.805 8.758 -0.023 1.00 86.88 76 GLY A CA 1
ATOM 599 C C . GLY A 1 76 ? 8.889 8.835 1.202 1.00 86.88 76 GLY A C 1
ATOM 600 O O . GLY A 1 76 ? 9.274 8.469 2.313 1.00 86.88 76 GLY A O 1
ATOM 601 N N . ASP A 1 77 ? 7.678 9.363 1.013 1.00 89.12 77 ASP A N 1
ATOM 602 C CA . ASP A 1 77 ? 6.785 9.722 2.123 1.00 89.12 77 ASP A CA 1
ATOM 603 C C . ASP A 1 77 ? 5.562 8.811 2.265 1.00 89.12 77 ASP A C 1
ATOM 605 O O . ASP A 1 77 ? 4.864 8.933 3.268 1.00 89.12 77 ASP A O 1
ATOM 609 N N . ALA A 1 78 ? 5.296 7.869 1.351 1.00 91.25 78 ALA A N 1
ATOM 610 C CA . ALA A 1 78 ? 4.039 7.107 1.372 1.00 91.25 78 ALA A CA 1
ATOM 611 C C . ALA A 1 78 ? 3.779 6.403 2.717 1.00 91.25 78 ALA A C 1
ATOM 613 O O . ALA A 1 78 ? 2.730 6.584 3.335 1.00 91.25 78 ALA A O 1
ATOM 614 N N . ILE A 1 79 ? 4.757 5.663 3.244 1.00 95.75 79 ILE A N 1
ATOM 615 C CA . ILE A 1 79 ? 4.599 4.970 4.532 1.00 95.75 79 ILE A CA 1
ATOM 616 C C . ILE A 1 79 ? 4.454 5.971 5.691 1.00 95.75 79 ILE A C 1
ATOM 618 O O . ILE A 1 79 ? 3.610 5.782 6.566 1.00 95.75 79 ILE A O 1
ATOM 622 N N . ASN A 1 80 ? 5.216 7.069 5.690 1.00 93.19 80 ASN A N 1
ATOM 623 C CA . ASN A 1 80 ? 5.107 8.107 6.720 1.00 93.19 80 ASN A CA 1
ATOM 624 C C . ASN A 1 80 ? 3.728 8.781 6.696 1.00 93.19 80 ASN A C 1
ATOM 626 O O . ASN A 1 80 ? 3.092 8.912 7.742 1.00 93.19 80 ASN A O 1
ATOM 630 N N . ASN A 1 81 ? 3.225 9.107 5.506 1.00 90.38 81 ASN A N 1
ATOM 631 C CA . ASN A 1 81 ? 1.901 9.679 5.281 1.00 90.38 81 ASN A CA 1
ATOM 632 C C . ASN A 1 81 ? 0.789 8.726 5.742 1.00 90.38 81 ASN A C 1
ATOM 634 O O . ASN A 1 81 ? -0.189 9.160 6.358 1.00 90.38 81 ASN A O 1
ATOM 638 N N . ALA A 1 82 ? 0.942 7.418 5.507 1.00 93.62 82 ALA A N 1
ATOM 639 C CA . ALA A 1 82 ? 0.019 6.408 6.017 1.00 93.62 82 ALA A CA 1
ATOM 640 C C . ALA A 1 82 ? -0.032 6.399 7.555 1.00 93.62 82 ALA A C 1
ATOM 642 O O . ALA A 1 82 ? -1.113 6.286 8.142 1.00 93.62 82 ALA A O 1
ATOM 643 N N . ILE A 1 83 ? 1.115 6.541 8.222 1.00 96.06 83 ILE A N 1
ATOM 644 C CA . ILE A 1 83 ? 1.220 6.537 9.688 1.00 96.06 83 ILE A CA 1
ATOM 645 C C . ILE A 1 83 ? 0.765 7.863 10.307 1.00 96.06 83 ILE A C 1
ATOM 647 O O . ILE A 1 83 ? 0.125 7.865 11.360 1.00 96.06 83 ILE A O 1
ATOM 651 N N . GLU A 1 84 ? 1.017 8.997 9.662 1.00 91.44 84 GLU A N 1
ATOM 652 C CA . GLU A 1 84 ? 0.475 10.286 10.094 1.00 91.44 84 GLU A CA 1
ATOM 653 C C . GLU A 1 84 ? -1.058 10.275 10.034 1.00 91.44 84 GLU A C 1
ATOM 655 O O . GLU A 1 84 ? -1.731 10.574 11.026 1.00 91.44 84 GLU A O 1
ATOM 660 N N . ALA A 1 85 ? -1.617 9.817 8.911 1.00 89.88 85 ALA A N 1
ATOM 661 C CA . ALA A 1 85 ? -3.054 9.639 8.756 1.00 89.88 85 ALA A CA 1
ATOM 662 C C . ALA A 1 85 ? -3.626 8.675 9.811 1.00 89.88 85 ALA A C 1
ATOM 664 O O . ALA A 1 85 ? -4.666 8.953 10.412 1.00 89.88 85 ALA A O 1
ATOM 665 N N . PHE A 1 86 ? -2.919 7.582 10.112 1.00 91.75 86 PHE A N 1
ATOM 666 C CA . PHE A 1 86 ? -3.295 6.648 11.174 1.00 91.75 86 PHE A CA 1
ATOM 667 C C . PHE A 1 86 ? -3.412 7.346 12.535 1.00 91.75 86 PHE A C 1
ATOM 669 O O . PHE A 1 86 ? -4.420 7.194 13.234 1.00 91.75 86 PHE A O 1
ATOM 676 N N . LYS A 1 87 ? -2.393 8.131 12.911 1.00 90.06 87 LYS A N 1
ATOM 677 C CA . LYS A 1 87 ? -2.335 8.859 14.187 1.00 90.06 87 LYS A CA 1
ATOM 678 C C . LYS A 1 87 ? -3.500 9.842 14.309 1.00 90.06 87 LYS A C 1
ATOM 680 O O . LYS A 1 87 ? -4.197 9.819 15.327 1.00 90.06 87 LYS A O 1
ATOM 685 N N . ILE A 1 88 ? -3.746 10.644 13.271 1.00 86.62 88 ILE A N 1
ATOM 686 C CA . ILE A 1 88 ? -4.848 11.619 13.222 1.00 86.62 88 ILE A CA 1
ATOM 687 C C . ILE A 1 88 ? -6.202 10.903 13.322 1.00 86.62 88 ILE A C 1
ATOM 689 O O . ILE A 1 88 ? -7.018 11.228 14.186 1.00 86.62 88 ILE A O 1
ATOM 693 N N . ALA A 1 89 ? -6.422 9.864 12.513 1.00 86.19 89 ALA A N 1
ATOM 694 C CA . ALA A 1 89 ? -7.667 9.103 12.526 1.00 86.19 89 ALA A CA 1
ATOM 695 C C . ALA A 1 89 ? -7.963 8.481 13.901 1.00 86.19 89 ALA A C 1
ATOM 697 O O . ALA A 1 89 ? -9.095 8.556 14.381 1.00 86.19 89 ALA A O 1
ATOM 698 N N . CYS A 1 90 ? -6.952 7.926 14.578 1.00 85.06 90 CYS A N 1
ATOM 699 C CA . CYS A 1 90 ? -7.105 7.367 15.924 1.00 85.06 90 CYS A CA 1
ATOM 700 C C . CYS A 1 90 ? -7.503 8.416 16.977 1.00 85.06 90 CYS A C 1
ATOM 702 O O . CYS A 1 90 ? -8.055 8.058 18.019 1.00 85.06 90 CYS A O 1
ATOM 704 N N . ILE A 1 91 ? -7.178 9.696 16.772 1.00 82.81 91 ILE A N 1
ATOM 705 C CA . ILE A 1 91 ? -7.599 10.790 17.663 1.00 82.81 91 ILE A CA 1
ATOM 706 C C . ILE A 1 91 ? -9.059 11.147 17.376 1.00 82.81 91 ILE A C 1
ATOM 708 O O . ILE A 1 91 ? -9.879 11.235 18.288 1.00 82.81 91 ILE A O 1
ATOM 712 N N . GLU A 1 92 ? -9.399 11.325 16.103 1.00 81.69 92 GLU A N 1
ATOM 713 C CA . GLU A 1 92 ? -10.653 11.962 15.700 1.00 81.69 92 GLU A CA 1
ATOM 714 C C . GLU A 1 92 ? -11.850 11.001 15.620 1.00 81.69 92 GLU A C 1
ATOM 716 O O . GLU A 1 92 ? -13.000 11.431 15.747 1.00 81.69 92 GLU A O 1
ATOM 721 N N . MET A 1 93 ? -11.613 9.695 15.446 1.00 76.50 93 MET A N 1
ATOM 722 C CA . MET A 1 93 ? -12.671 8.706 15.188 1.00 76.50 93 MET A CA 1
ATOM 723 C C . MET A 1 93 ? -13.702 8.584 16.322 1.00 76.50 93 MET A C 1
ATOM 725 O O . MET A 1 93 ? -14.863 8.263 16.063 1.00 76.50 93 MET A O 1
ATOM 729 N N . ASN A 1 94 ? -13.312 8.890 17.562 1.00 73.69 94 ASN A N 1
ATOM 730 C CA . ASN A 1 94 ? -14.209 8.874 18.726 1.00 73.69 94 ASN A CA 1
ATOM 731 C C . ASN A 1 94 ? -14.686 10.258 19.160 1.00 73.69 94 ASN A C 1
ATOM 733 O O . ASN A 1 94 ? -15.250 10.387 20.245 1.00 73.69 94 ASN A O 1
ATOM 737 N N . SER A 1 95 ? -14.450 11.295 18.361 1.00 76.75 95 SER A N 1
ATOM 738 C CA . SER A 1 95 ? -14.916 12.627 18.718 1.00 76.75 95 SER A CA 1
ATOM 739 C C . SER A 1 95 ? -16.443 12.670 18.832 1.00 76.75 95 SER A C 1
ATOM 741 O O . SER A 1 95 ? -17.158 12.089 18.012 1.00 76.75 95 SER A O 1
ATOM 743 N N . ASP A 1 96 ? -16.965 13.420 19.803 1.00 78.19 96 ASP A N 1
ATOM 744 C CA . ASP A 1 96 ? -18.397 13.734 19.896 1.00 78.19 96 ASP A CA 1
ATOM 745 C C . ASP A 1 96 ? -18.843 14.683 18.770 1.00 78.19 96 ASP A C 1
ATOM 747 O O . ASP A 1 96 ? -20.017 14.711 18.384 1.00 78.19 96 ASP A O 1
ATOM 751 N N . ASN A 1 97 ? -17.897 15.397 18.155 1.00 82.12 97 ASN A N 1
ATOM 752 C CA . ASN A 1 97 ? -18.154 16.299 17.047 1.00 82.12 97 ASN A CA 1
ATOM 753 C C . ASN A 1 97 ? -18.339 15.522 15.727 1.00 82.12 97 ASN A C 1
ATOM 755 O O . ASN A 1 97 ? -17.431 14.857 15.225 1.00 82.12 97 ASN A O 1
ATOM 759 N N . LYS A 1 98 ? -19.527 15.654 15.121 1.00 78.06 98 LYS A N 1
ATOM 760 C CA . LYS A 1 98 ? -19.896 14.988 13.857 1.00 78.06 98 LYS A CA 1
ATOM 761 C C . LYS A 1 98 ? -18.953 15.328 12.697 1.00 78.06 98 LYS A C 1
ATOM 763 O O . LYS A 1 98 ? -18.667 14.451 11.884 1.00 78.06 98 LYS A O 1
ATOM 768 N N . LEU A 1 99 ? -18.473 16.570 12.616 1.00 77.38 99 LEU A N 1
ATOM 769 C CA . LEU A 1 99 ? -17.522 16.990 11.589 1.00 77.38 99 LEU A CA 1
ATOM 770 C C . LEU A 1 99 ? -16.160 16.322 11.799 1.00 77.38 99 LEU A C 1
ATOM 772 O O . LEU A 1 99 ? -15.608 15.796 10.840 1.00 77.38 99 LEU A O 1
ATOM 776 N N . GLN A 1 100 ? -15.656 16.278 13.034 1.00 77.12 100 GLN A N 1
ATOM 777 C CA . GLN A 1 100 ? -14.383 15.611 13.338 1.00 77.12 100 GLN A CA 1
ATOM 778 C C . GLN A 1 100 ? -14.446 14.111 13.041 1.00 77.12 100 GLN A C 1
ATOM 780 O O . GLN A 1 100 ? -13.530 13.582 12.429 1.00 77.12 100 GLN A O 1
ATOM 785 N N . ARG A 1 101 ? -15.560 13.430 13.343 1.00 76.62 101 ARG A N 1
ATOM 786 C CA . ARG A 1 101 ? -15.732 12.024 12.929 1.00 76.62 101 ARG A CA 1
ATOM 787 C C . ARG A 1 101 ? -15.698 11.845 11.410 1.00 76.62 101 ARG A C 1
ATOM 789 O O . ARG A 1 101 ? -15.113 10.885 10.922 1.00 76.62 101 ARG A O 1
ATOM 796 N N . LYS A 1 102 ? -16.308 12.767 10.657 1.00 74.25 102 LYS A N 1
ATOM 797 C CA . LYS A 1 102 ? -16.270 12.740 9.187 1.00 74.25 102 LYS A CA 1
ATOM 798 C C . LYS A 1 102 ? -14.852 12.989 8.653 1.00 74.25 102 LYS A C 1
ATOM 800 O O . LYS A 1 102 ? -14.446 12.329 7.703 1.00 74.25 102 LYS A O 1
ATOM 805 N N . LEU A 1 103 ? -14.097 13.899 9.270 1.00 75.62 103 LEU A N 1
ATOM 806 C CA . LEU A 1 103 ? -12.684 14.121 8.947 1.00 75.62 103 LEU A CA 1
ATOM 807 C C . LEU A 1 103 ? -11.837 12.889 9.276 1.00 75.62 103 LEU A C 1
ATOM 809 O O . LEU A 1 103 ? -11.058 12.466 8.433 1.00 75.62 103 LEU A O 1
ATOM 813 N N . ALA A 1 104 ? -12.083 12.224 10.404 1.00 79.69 104 ALA A N 1
ATOM 814 C CA . ALA A 1 104 ? -11.416 10.971 10.747 1.00 79.69 104 ALA A CA 1
ATOM 815 C C . ALA A 1 104 ? -11.610 9.906 9.660 1.00 79.69 104 ALA A C 1
ATOM 817 O O . ALA A 1 104 ? -10.672 9.201 9.298 1.00 79.69 104 ALA A O 1
ATOM 818 N N . HIS A 1 105 ? -12.827 9.792 9.121 1.00 76.00 105 HIS A N 1
ATOM 819 C CA . HIS A 1 105 ? -13.162 8.858 8.042 1.00 76.00 105 HIS A CA 1
ATOM 820 C C . HIS A 1 105 ? -12.415 9.184 6.748 1.00 76.00 105 HIS A C 1
ATOM 822 O O . HIS A 1 105 ? -11.869 8.281 6.116 1.00 76.00 105 HIS A O 1
ATOM 828 N N . PHE A 1 106 ? -12.334 10.467 6.397 1.00 76.19 106 PHE A N 1
ATOM 829 C CA . PHE A 1 106 ? -11.526 10.940 5.275 1.00 76.19 106 PHE A CA 1
ATOM 830 C C . PHE A 1 106 ? -10.041 10.605 5.472 1.00 76.19 106 PHE A C 1
ATOM 832 O O . PHE A 1 106 ? -9.400 10.031 4.593 1.00 76.19 106 PHE A O 1
ATOM 839 N N . THR A 1 107 ? -9.512 10.892 6.658 1.00 81.81 107 THR A N 1
ATOM 840 C CA . THR A 1 107 ? -8.125 10.611 7.023 1.00 81.81 107 THR A CA 1
ATOM 841 C C . THR A 1 107 ? -7.826 9.110 6.986 1.00 81.81 107 THR A C 1
ATOM 843 O O . THR A 1 107 ? -6.769 8.718 6.505 1.00 81.81 107 THR A O 1
ATOM 846 N N . CYS A 1 108 ? -8.762 8.247 7.396 1.00 84.25 108 CYS A N 1
ATOM 847 C CA . CYS A 1 108 ? -8.615 6.792 7.253 1.00 84.25 108 CYS A CA 1
ATOM 848 C C . CYS A 1 108 ? -8.460 6.372 5.792 1.00 84.25 108 CYS A C 1
ATOM 850 O O . CYS A 1 108 ? -7.564 5.595 5.472 1.00 84.25 108 CYS A O 1
ATOM 852 N N . ALA A 1 109 ? -9.329 6.874 4.910 1.00 82.00 109 ALA A N 1
ATOM 853 C CA . ALA A 1 109 ? -9.271 6.560 3.485 1.00 82.00 109 ALA A CA 1
ATOM 854 C C . ALA A 1 109 ? -7.948 7.035 2.864 1.00 82.00 109 ALA A C 1
ATOM 856 O O . ALA A 1 109 ? -7.312 6.287 2.122 1.00 82.00 109 ALA A O 1
ATOM 857 N N . ARG A 1 110 ? -7.484 8.232 3.250 1.00 83.31 110 ARG A N 1
ATOM 858 C CA . ARG A 1 110 ? -6.169 8.766 2.868 1.00 83.31 110 ARG A CA 1
ATOM 859 C C . ARG A 1 110 ? -5.019 7.886 3.362 1.00 83.31 110 ARG A C 1
ATOM 861 O O . ARG A 1 110 ? -4.107 7.600 2.598 1.00 83.31 110 ARG A O 1
ATOM 868 N N . GLY A 1 111 ? -5.059 7.427 4.611 1.00 89.62 111 GLY A N 1
ATOM 869 C CA . GLY A 1 111 ? -4.034 6.537 5.157 1.00 89.62 111 GLY A CA 1
ATOM 870 C C . GLY A 1 111 ? -3.967 5.204 4.415 1.00 89.62 111 GLY A C 1
ATOM 871 O O . GLY A 1 111 ? -2.891 4.774 4.016 1.00 89.62 111 GLY A O 1
ATOM 872 N N . LEU A 1 112 ? -5.124 4.595 4.149 1.00 91.12 112 LEU A N 1
ATOM 873 C CA . LEU A 1 112 ? -5.230 3.356 3.377 1.00 91.12 112 LEU A CA 1
ATOM 874 C C . LEU A 1 112 ? -4.711 3.496 1.947 1.00 91.12 112 LEU A C 1
ATOM 876 O O . LEU A 1 112 ? -4.058 2.587 1.443 1.00 91.12 112 LEU A O 1
ATOM 880 N N . HIS A 1 113 ? -4.965 4.636 1.308 1.00 89.56 113 HIS A N 1
ATOM 881 C CA . HIS A 1 113 ? -4.401 4.945 -0.002 1.00 89.56 113 HIS A CA 1
ATOM 882 C C . HIS A 1 113 ? -2.874 4.867 0.009 1.00 89.56 113 HIS A C 1
ATOM 884 O O . HIS A 1 113 ? -2.289 4.132 -0.783 1.00 89.56 113 HIS A O 1
ATOM 890 N N . PHE A 1 114 ? -2.242 5.553 0.961 1.00 90.44 114 PHE A N 1
ATOM 891 C CA . PHE A 1 114 ? -0.789 5.560 1.084 1.00 90.44 114 PHE A CA 1
ATOM 892 C C . PHE A 1 114 ? -0.198 4.219 1.528 1.00 90.44 114 PHE A C 1
ATOM 894 O O . PHE A 1 114 ? 0.935 3.916 1.166 1.00 90.44 114 PHE A O 1
ATOM 901 N N . VAL A 1 115 ? -0.951 3.379 2.251 1.00 96.00 115 VAL A N 1
ATOM 902 C CA . VAL A 1 115 ? -0.545 1.981 2.488 1.00 96.00 115 VAL A CA 1
ATOM 903 C C . VAL A 1 115 ? -0.433 1.233 1.161 1.00 96.00 115 VAL A C 1
ATOM 905 O O . VAL A 1 115 ? 0.556 0.546 0.928 1.00 96.00 115 VAL A O 1
ATOM 908 N N . VAL A 1 116 ? -1.430 1.350 0.279 1.00 95.12 116 VAL A N 1
ATOM 909 C CA . VAL A 1 116 ? -1.410 0.650 -1.014 1.00 95.12 116 VAL A CA 1
ATOM 910 C C . VAL A 1 116 ? -0.298 1.185 -1.915 1.00 95.12 116 VAL A C 1
ATOM 912 O O . VAL A 1 116 ? 0.422 0.389 -2.521 1.00 95.12 116 VAL A O 1
ATOM 915 N N . ASP A 1 117 ? -0.114 2.501 -1.974 1.00 92.25 117 ASP A N 1
ATOM 916 C CA . ASP A 1 117 ? 0.969 3.130 -2.736 1.00 92.25 117 ASP A CA 1
ATOM 917 C C . ASP A 1 117 ? 2.350 2.734 -2.201 1.00 92.25 117 ASP A C 1
ATOM 919 O O . ASP A 1 117 ? 3.153 2.169 -2.941 1.00 92.25 117 ASP A O 1
ATOM 923 N N . GLY A 1 118 ? 2.582 2.855 -0.891 1.00 94.56 118 GLY A N 1
ATOM 924 C CA . GLY A 1 118 ? 3.844 2.469 -0.252 1.00 94.56 118 GLY A CA 1
ATOM 925 C C . GLY A 1 118 ? 4.190 0.981 -0.375 1.00 94.56 118 GLY A C 1
ATOM 926 O O . GLY A 1 118 ? 5.337 0.593 -0.163 1.00 94.56 118 GLY A O 1
ATOM 927 N N . LEU A 1 119 ? 3.232 0.130 -0.753 1.00 97.19 119 LEU A N 1
ATOM 928 C CA . LEU A 1 119 ? 3.440 -1.295 -1.028 1.00 97.19 119 LEU A CA 1
ATOM 929 C C . LEU A 1 119 ? 3.371 -1.642 -2.525 1.00 97.19 119 LEU A C 1
ATOM 931 O O . LEU A 1 119 ? 3.561 -2.802 -2.897 1.00 97.19 119 LEU A O 1
ATOM 935 N N . THR A 1 120 ? 3.106 -0.669 -3.398 1.00 95.00 120 THR A N 1
ATOM 936 C CA . THR A 1 120 ? 3.047 -0.874 -4.846 1.00 95.00 120 THR A CA 1
ATOM 937 C C . THR A 1 120 ? 4.466 -1.001 -5.416 1.00 95.00 120 THR A C 1
ATOM 939 O O . THR A 1 120 ? 5.232 -0.050 -5.335 1.00 95.00 120 THR A O 1
ATOM 942 N N . PRO A 1 121 ? 4.821 -2.104 -6.107 1.00 94.81 121 PRO A N 1
ATOM 943 C CA . PRO A 1 121 ? 6.185 -2.322 -6.606 1.00 94.81 121 PRO A CA 1
ATOM 944 C C . PRO A 1 121 ? 6.758 -1.215 -7.504 1.00 94.81 121 PRO A C 1
ATOM 946 O O . PRO A 1 121 ? 7.956 -0.953 -7.475 1.00 94.81 121 PRO A O 1
ATOM 949 N N . ALA A 1 122 ? 5.919 -0.567 -8.317 1.00 90.56 122 ALA A N 1
ATOM 950 C CA . ALA A 1 122 ? 6.355 0.546 -9.161 1.00 90.56 122 ALA A CA 1
ATOM 951 C C . ALA A 1 122 ? 6.713 1.799 -8.340 1.00 90.56 122 ALA A C 1
ATOM 953 O O . ALA A 1 122 ? 7.579 2.566 -8.737 1.00 90.56 122 ALA A O 1
ATOM 954 N N . HIS A 1 123 ? 6.104 1.965 -7.163 1.00 91.38 123 HIS A N 1
ATOM 955 C CA . HIS A 1 123 ? 6.327 3.097 -6.256 1.00 91.38 123 HIS A CA 1
ATOM 956 C C . HIS A 1 123 ? 7.580 2.915 -5.388 1.00 91.38 123 HIS A C 1
ATOM 958 O O . HIS A 1 123 ? 7.968 3.814 -4.645 1.00 91.38 123 HIS A O 1
ATOM 964 N N . HIS A 1 124 ? 8.233 1.753 -5.499 1.00 93.12 124 HIS A N 1
ATOM 965 C CA . HIS A 1 124 ? 9.474 1.416 -4.800 1.00 93.12 124 HIS A CA 1
ATOM 966 C C . HIS A 1 124 ? 10.734 1.863 -5.535 1.00 93.12 124 HIS A C 1
ATOM 968 O O . HIS A 1 124 ? 11.839 1.623 -5.048 1.00 93.12 124 HIS A O 1
ATOM 974 N N . LYS A 1 125 ? 10.599 2.448 -6.729 1.00 88.25 125 LYS A N 1
ATOM 975 C CA . LYS A 1 125 ? 11.732 2.838 -7.572 1.00 88.25 125 LYS A CA 1
ATOM 976 C C . LYS A 1 125 ? 11.964 4.329 -7.527 1.00 88.25 125 LYS A C 1
ATOM 978 O O . LYS A 1 125 ? 11.022 5.109 -7.570 1.00 88.25 125 LYS A O 1
ATOM 983 N N . GLY A 1 126 ? 13.239 4.694 -7.503 1.00 84.25 126 GLY A N 1
ATOM 984 C CA . GLY A 1 126 ? 13.677 6.078 -7.500 1.00 84.25 126 GLY A CA 1
ATOM 985 C C . GLY A 1 126 ? 14.104 6.594 -6.137 1.00 84.25 126 GLY A C 1
ATOM 986 O O . GLY A 1 126 ? 14.296 5.825 -5.196 1.00 84.25 126 GLY A O 1
ATOM 987 N N . HIS A 1 127 ? 14.322 7.900 -6.077 1.00 79.62 127 HIS A N 1
ATOM 988 C CA . HIS A 1 127 ? 14.724 8.628 -4.877 1.00 79.62 127 HIS A CA 1
ATOM 989 C C . HIS A 1 127 ? 14.276 10.087 -4.975 1.00 79.62 127 HIS A C 1
ATOM 991 O O . HIS A 1 127 ? 13.984 10.597 -6.063 1.00 79.62 127 HIS A O 1
ATOM 997 N N . ARG A 1 128 ? 14.249 10.787 -3.845 1.00 79.69 128 ARG A N 1
ATOM 998 C CA . ARG A 1 128 ? 13.909 12.202 -3.777 1.00 79.69 128 ARG A CA 1
ATOM 999 C C . ARG A 1 128 ? 15.070 13.064 -4.260 1.00 79.69 128 ARG A C 1
ATOM 1001 O O . ARG A 1 128 ? 16.213 12.928 -3.824 1.00 79.69 128 ARG A O 1
ATOM 1008 N N . LEU A 1 129 ? 14.755 14.042 -5.099 1.00 78.81 129 LEU A N 1
ATOM 1009 C CA . LEU A 1 129 ? 15.693 15.072 -5.527 1.00 78.81 129 LEU A CA 1
ATOM 1010 C C . LEU A 1 129 ? 15.692 16.221 -4.513 1.00 78.81 129 LEU A C 1
ATOM 1012 O O . LEU A 1 129 ? 14.733 16.986 -4.420 1.00 78.81 129 LEU A O 1
ATOM 1016 N N . LYS A 1 130 ? 16.790 16.360 -3.755 1.00 66.44 130 LYS A N 1
ATOM 1017 C CA . LYS A 1 130 ? 16.912 17.278 -2.601 1.00 66.44 130 LYS A CA 1
ATOM 1018 C C . LYS A 1 130 ? 16.711 18.770 -2.926 1.00 66.44 130 LYS A C 1
ATOM 1020 O O . LYS A 1 130 ? 16.425 19.542 -2.018 1.00 66.44 130 LYS A O 1
ATOM 1025 N N . ASN A 1 131 ? 16.795 19.165 -4.199 1.00 67.94 131 ASN A N 1
ATOM 1026 C CA . ASN A 1 131 ? 16.769 20.571 -4.628 1.00 67.94 131 ASN A CA 1
ATOM 1027 C C . ASN A 1 131 ? 15.602 20.929 -5.565 1.00 67.94 131 ASN A C 1
ATOM 1029 O O . ASN A 1 131 ? 15.541 22.057 -6.053 1.00 67.94 131 ASN A O 1
ATOM 1033 N N . ILE A 1 132 ? 14.668 20.006 -5.816 1.00 65.94 132 ILE A N 1
ATOM 1034 C CA . ILE A 1 132 ? 13.510 20.264 -6.680 1.00 65.94 132 ILE A CA 1
ATOM 1035 C C . ILE A 1 132 ? 12.269 20.517 -5.824 1.00 65.94 132 ILE A C 1
ATOM 1037 O O . ILE A 1 132 ? 11.872 19.690 -5.005 1.00 65.94 132 ILE A O 1
ATOM 1041 N N . LYS A 1 133 ? 11.637 21.678 -6.029 1.00 58.16 133 LYS A N 1
ATOM 1042 C CA . LYS A 1 133 ? 10.336 22.019 -5.439 1.00 58.16 133 LYS A CA 1
ATOM 1043 C C . LYS A 1 133 ? 9.241 21.745 -6.467 1.00 58.16 133 LYS A C 1
ATOM 1045 O O . LYS A 1 133 ? 9.301 22.279 -7.568 1.00 58.16 133 LYS A O 1
ATOM 1050 N N . GLY A 1 134 ? 8.219 20.976 -6.096 1.00 57.81 134 GLY A N 1
ATOM 1051 C CA . GLY A 1 134 ? 7.083 20.667 -6.971 1.00 57.81 134 GLY A CA 1
ATOM 1052 C C . GLY A 1 134 ? 7.006 19.194 -7.365 1.00 57.81 134 GLY A C 1
ATOM 1053 O O . GLY A 1 134 ? 7.615 18.340 -6.729 1.00 57.81 134 GLY A O 1
ATOM 1054 N N . TRP A 1 135 ? 6.207 18.890 -8.387 1.00 56.06 135 TRP A N 1
ATOM 1055 C CA . TRP A 1 135 ? 5.772 17.520 -8.687 1.00 56.06 135 TRP A CA 1
ATOM 1056 C C . TRP A 1 135 ? 6.883 16.628 -9.259 1.00 56.06 135 TRP A C 1
ATOM 1058 O O . TRP A 1 135 ? 6.743 15.420 -9.256 1.00 56.06 135 TRP A O 1
ATOM 1068 N N . SER A 1 136 ? 8.021 17.177 -9.676 1.00 63.28 136 SER A N 1
ATOM 1069 C CA . SER A 1 136 ? 9.173 16.414 -10.178 1.00 63.28 136 SER A CA 1
ATOM 1070 C C . SER A 1 136 ? 10.221 16.101 -9.102 1.00 63.28 136 SER A C 1
ATOM 1072 O O . SER A 1 136 ? 11.369 15.791 -9.411 1.00 63.28 136 SER A O 1
ATOM 1074 N N . ASN A 1 137 ? 9.861 16.193 -7.817 1.00 71.69 137 ASN A N 1
ATOM 1075 C CA . ASN A 1 137 ? 10.795 15.968 -6.711 1.00 71.69 137 ASN A CA 1
ATOM 1076 C C . ASN A 1 137 ? 11.155 14.490 -6.475 1.00 71.69 137 ASN A C 1
ATOM 1078 O O . ASN A 1 137 ? 11.957 14.202 -5.588 1.00 71.69 137 ASN A O 1
ATOM 1082 N N . TRP A 1 138 ? 10.588 13.569 -7.255 1.00 78.81 138 TRP A N 1
ATOM 1083 C CA . TRP A 1 138 ? 10.934 12.155 -7.250 1.00 78.81 138 TRP A CA 1
ATOM 1084 C C . TRP A 1 138 ? 11.560 11.758 -8.583 1.00 78.81 138 TRP A C 1
ATOM 1086 O O . TRP A 1 138 ? 10.996 12.005 -9.648 1.00 78.81 138 TRP A O 1
ATOM 1096 N N . HIS A 1 139 ? 12.720 11.116 -8.520 1.00 79.31 139 HIS A N 1
ATOM 1097 C CA . HIS A 1 139 ? 13.426 10.615 -9.686 1.00 79.31 139 HIS A CA 1
ATOM 1098 C C . HIS A 1 139 ? 13.282 9.102 -9.785 1.00 79.31 139 HIS A C 1
ATOM 1100 O O . HIS A 1 139 ? 14.073 8.365 -9.197 1.00 79.31 139 HIS A O 1
ATOM 1106 N N . ASP A 1 140 ? 12.292 8.637 -10.546 1.00 78.88 140 ASP A N 1
ATOM 1107 C CA . ASP A 1 140 ? 12.234 7.241 -10.984 1.00 78.88 140 ASP A CA 1
ATOM 1108 C C . ASP A 1 140 ? 13.217 7.047 -12.162 1.00 78.88 140 ASP A C 1
ATOM 1110 O O . ASP A 1 140 ? 13.075 7.731 -13.182 1.00 78.88 140 ASP A O 1
ATOM 1114 N N . PRO A 1 141 ? 14.203 6.127 -12.069 1.00 76.50 141 PRO A N 1
ATOM 1115 C CA . PRO A 1 141 ? 15.148 5.843 -13.155 1.00 76.50 141 PRO A CA 1
ATOM 1116 C C . PRO A 1 141 ? 14.478 5.301 -14.428 1.00 76.50 141 PRO A C 1
ATOM 1118 O O . PRO A 1 141 ? 15.117 5.192 -15.475 1.00 76.50 141 PRO A O 1
ATOM 1121 N N . HIS A 1 142 ? 13.206 4.916 -14.355 1.00 75.75 142 HIS A N 1
ATOM 1122 C CA . HIS A 1 142 ? 12.410 4.459 -15.488 1.00 75.75 142 HIS A CA 1
ATOM 1123 C C . HIS A 1 142 ? 11.447 5.524 -16.029 1.00 75.75 142 HIS A C 1
ATOM 1125 O O . HIS A 1 142 ? 10.721 5.237 -16.988 1.00 75.75 142 HIS A O 1
ATOM 1131 N N . TRP A 1 143 ? 11.450 6.728 -15.451 1.00 71.25 143 TRP A N 1
ATOM 1132 C CA . TRP A 1 143 ? 10.728 7.885 -15.970 1.00 71.25 143 TRP A CA 1
ATOM 1133 C C . TRP A 1 143 ? 11.483 8.497 -17.150 1.00 71.25 143 TRP A C 1
ATOM 1135 O O . TRP A 1 143 ? 12.675 8.792 -17.055 1.00 71.25 143 TRP A O 1
ATOM 1145 N N . ASP A 1 144 ? 10.802 8.690 -18.278 1.00 68.94 144 ASP A N 1
ATOM 1146 C CA . ASP A 1 144 ? 11.421 9.255 -19.473 1.00 68.94 144 ASP A CA 1
ATOM 1147 C C . ASP A 1 144 ? 11.347 10.784 -19.428 1.00 68.94 144 ASP A C 1
ATOM 1149 O O . ASP A 1 144 ? 10.393 11.387 -19.916 1.00 68.94 144 ASP A O 1
ATOM 1153 N N . HIS A 1 145 ? 12.367 11.421 -18.850 1.00 67.38 145 HIS A N 1
ATOM 1154 C CA . HIS A 1 145 ? 12.455 12.885 -18.731 1.00 67.38 145 HIS A CA 1
ATOM 1155 C C . HIS A 1 145 ? 12.498 13.621 -20.084 1.00 67.38 145 HIS A C 1
ATOM 1157 O O . HIS A 1 145 ? 12.369 14.842 -20.107 1.00 67.38 145 HIS A O 1
ATOM 1163 N N . SER A 1 146 ? 12.648 12.911 -21.213 1.00 65.75 146 SER A N 1
ATOM 1164 C CA . SER A 1 146 ? 12.544 13.506 -22.555 1.00 65.75 146 SER A CA 1
ATOM 1165 C C . SER A 1 146 ? 11.097 13.700 -23.027 1.00 65.75 146 SER A C 1
ATOM 1167 O O . SER A 1 146 ? 10.848 14.430 -23.988 1.00 65.75 146 SER A O 1
ATOM 1169 N N . LYS A 1 147 ? 10.125 13.060 -22.363 1.00 64.62 147 LYS A N 1
ATOM 1170 C CA . LYS A 1 147 ? 8.698 13.161 -22.685 1.00 64.62 147 LYS A CA 1
ATOM 1171 C C . LYS A 1 147 ? 7.980 14.105 -21.718 1.00 64.62 147 LYS A C 1
ATOM 1173 O O . LYS A 1 147 ? 8.325 14.141 -20.539 1.00 64.62 147 LYS A O 1
ATOM 1178 N N . PRO A 1 148 ? 6.920 14.807 -22.168 1.00 66.50 148 PRO A N 1
ATOM 1179 C CA . PRO A 1 148 ? 6.055 15.564 -21.267 1.00 66.50 148 PRO A CA 1
ATOM 1180 C C . PRO A 1 148 ? 5.516 14.673 -20.142 1.00 66.50 148 PRO A C 1
ATOM 1182 O O . PRO A 1 148 ? 5.194 13.507 -20.388 1.00 66.50 148 PRO A O 1
ATOM 1185 N N . ASP A 1 149 ? 5.326 15.229 -18.942 1.00 62.78 149 ASP A N 1
ATOM 1186 C CA . ASP A 1 149 ? 4.811 14.490 -17.777 1.00 62.78 149 ASP A CA 1
ATOM 1187 C C . ASP A 1 149 ? 3.515 13.736 -18.090 1.00 62.78 149 ASP A C 1
ATOM 1189 O O . ASP A 1 149 ? 3.359 12.582 -17.708 1.00 62.78 149 ASP A O 1
ATOM 1193 N N . MET A 1 150 ? 2.614 14.336 -18.873 1.00 57.72 150 MET A N 1
ATOM 1194 C CA . ME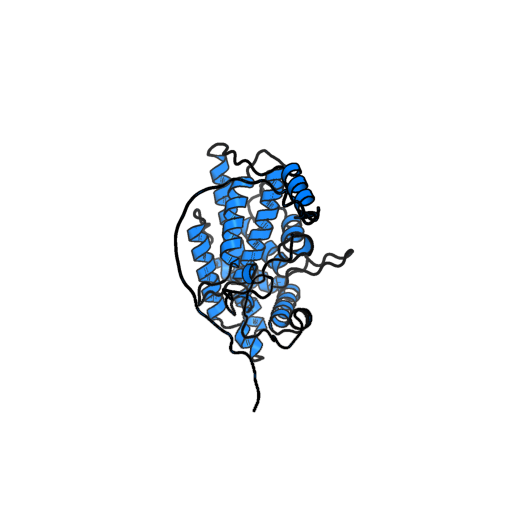T A 1 150 ? 1.370 13.687 -19.301 1.00 57.72 150 MET A CA 1
ATOM 1195 C C . MET A 1 150 ? 1.608 12.492 -20.241 1.00 57.72 150 MET A C 1
ATOM 1197 O O . MET A 1 150 ? 0.878 11.503 -20.198 1.00 57.72 150 MET A O 1
ATOM 1201 N N . GLY A 1 151 ? 2.651 12.548 -21.072 1.00 58.47 151 GLY A N 1
ATOM 1202 C CA . GLY A 1 151 ? 3.071 11.433 -21.921 1.00 58.47 151 GLY A CA 1
ATOM 1203 C C . GLY A 1 151 ? 3.623 10.263 -21.103 1.00 58.47 151 GLY A C 1
ATOM 1204 O O . GLY A 1 151 ? 3.277 9.112 -21.372 1.00 58.47 151 GLY A O 1
ATOM 1205 N N . ASN A 1 152 ? 4.408 10.548 -20.061 1.00 63.41 152 ASN A N 1
ATOM 1206 C CA . ASN A 1 152 ? 4.844 9.540 -19.090 1.00 63.41 152 ASN A CA 1
ATOM 1207 C C . ASN A 1 152 ? 3.675 8.988 -18.266 1.00 63.41 152 ASN A C 1
ATOM 1209 O O . ASN A 1 152 ? 3.573 7.778 -18.078 1.00 63.41 152 ASN A O 1
ATOM 1213 N N . LEU A 1 153 ? 2.746 9.845 -17.845 1.00 61.84 153 LEU A N 1
ATOM 1214 C CA . LEU A 1 153 ? 1.568 9.449 -17.080 1.00 61.84 153 LEU A CA 1
ATOM 1215 C C . LEU A 1 153 ? 0.640 8.519 -17.877 1.00 61.84 153 LEU A C 1
ATOM 1217 O O . LEU A 1 153 ? 0.052 7.612 -17.301 1.00 61.84 153 LEU A O 1
ATOM 1221 N N . LEU A 1 154 ? 0.494 8.709 -19.190 1.00 57.53 154 LEU A N 1
ATOM 1222 C CA . LEU A 1 154 ? -0.414 7.895 -20.010 1.00 57.53 154 LEU A CA 1
ATOM 1223 C C . LEU A 1 154 ? 0.264 6.662 -20.624 1.00 57.53 154 LEU A C 1
ATOM 1225 O O . LEU A 1 154 ? -0.364 5.610 -20.748 1.00 57.53 154 LEU A O 1
ATOM 1229 N N . PHE A 1 155 ? 1.541 6.767 -20.996 1.00 62.06 155 PHE A N 1
ATOM 1230 C CA . PHE A 1 155 ? 2.235 5.743 -21.791 1.00 62.06 155 PHE A CA 1
ATOM 1231 C C . PHE A 1 155 ? 3.540 5.235 -21.164 1.00 62.06 155 PHE A C 1
ATOM 1233 O O . PHE A 1 155 ? 4.177 4.327 -21.711 1.00 62.06 155 PHE A O 1
ATOM 1240 N N . GLY A 1 156 ? 3.935 5.779 -20.014 1.00 74.25 156 GLY A N 1
ATOM 1241 C CA . GLY A 1 156 ? 5.123 5.370 -19.273 1.00 74.25 156 GLY A CA 1
ATOM 1242 C C . GLY A 1 156 ? 5.012 3.958 -18.705 1.00 74.25 156 GLY A C 1
ATOM 1243 O O . GLY A 1 156 ? 3.928 3.385 -18.545 1.00 74.25 156 GLY A O 1
ATOM 1244 N N . LYS A 1 157 ? 6.167 3.359 -18.401 1.00 83.00 157 LYS A N 1
ATOM 1245 C CA . LYS A 1 157 ? 6.235 1.982 -17.892 1.00 83.00 157 LYS A CA 1
ATOM 1246 C C . LYS A 1 157 ? 5.523 1.837 -16.542 1.00 83.00 157 LYS A C 1
ATOM 1248 O O . LYS A 1 157 ? 4.847 0.831 -16.332 1.00 83.00 157 LYS A O 1
ATOM 1253 N N . HIS A 1 158 ? 5.606 2.865 -15.699 1.00 82.88 158 HIS A N 1
ATOM 1254 C CA . HIS A 1 158 ? 4.900 2.960 -14.421 1.00 82.88 158 HIS A CA 1
ATOM 1255 C C . HIS A 1 158 ? 3.387 2.823 -14.598 1.00 82.88 158 HIS A C 1
ATOM 1257 O O . HIS A 1 158 ? 2.782 1.864 -14.122 1.00 82.88 158 HIS A O 1
ATOM 1263 N N . SER A 1 159 ? 2.780 3.705 -15.386 1.00 78.44 159 SER A N 1
ATOM 1264 C CA . SER A 1 159 ? 1.335 3.702 -15.621 1.00 78.44 159 SER A CA 1
ATOM 1265 C C . SER A 1 159 ? 0.850 2.437 -16.323 1.00 78.44 159 SER A C 1
ATOM 1267 O O . SER A 1 159 ? -0.220 1.914 -16.012 1.00 78.44 159 SER A O 1
ATOM 1269 N N . ARG A 1 160 ? 1.657 1.868 -17.230 1.00 85.06 160 ARG A N 1
ATOM 1270 C CA . ARG A 1 160 ? 1.357 0.565 -17.848 1.00 85.06 160 ARG A CA 1
ATOM 1271 C C . ARG A 1 160 ? 1.352 -0.573 -16.827 1.00 85.06 160 ARG A C 1
ATOM 1273 O O . ARG A 1 160 ? 0.523 -1.478 -16.949 1.00 85.06 160 ARG A O 1
ATOM 1280 N N . PHE A 1 161 ? 2.248 -0.547 -15.841 1.00 88.56 161 PHE A N 1
ATOM 1281 C CA . PHE A 1 161 ? 2.240 -1.510 -14.742 1.00 88.56 161 PHE A CA 1
ATOM 1282 C C . PHE A 1 161 ? 0.991 -1.342 -13.875 1.00 88.56 161 PHE A C 1
ATOM 1284 O O . PHE A 1 161 ? 0.300 -2.325 -13.602 1.00 88.56 161 PHE A O 1
ATOM 1291 N N . GLU A 1 162 ? 0.645 -0.111 -13.500 1.00 84.94 162 GLU A N 1
ATOM 1292 C CA . GLU A 1 162 ? -0.561 0.171 -12.717 1.00 84.94 162 GLU A CA 1
ATOM 1293 C C . GLU A 1 162 ? -1.838 -0.260 -13.441 1.00 84.94 162 GLU A C 1
ATOM 1295 O O . GLU A 1 162 ? -2.698 -0.907 -12.841 1.00 84.94 162 GLU A O 1
ATOM 1300 N N . PHE A 1 163 ? -1.931 0.005 -14.744 1.00 85.12 163 PHE A N 1
ATOM 1301 C CA . PHE A 1 163 ? -3.040 -0.445 -15.579 1.00 85.12 163 PHE A CA 1
ATOM 1302 C C . PHE A 1 163 ? -3.110 -1.975 -15.680 1.00 85.12 163 PHE A C 1
ATOM 1304 O O . PHE A 1 163 ? -4.194 -2.562 -15.604 1.00 85.12 163 PHE A O 1
ATOM 1311 N N . ALA A 1 164 ? -1.966 -2.655 -15.814 1.00 89.38 164 ALA A N 1
ATOM 1312 C CA . ALA A 1 164 ? -1.921 -4.115 -15.802 1.00 89.38 164 ALA A CA 1
ATOM 1313 C C . ALA A 1 164 ? -2.418 -4.677 -14.461 1.00 89.38 164 ALA A C 1
ATOM 1315 O O . ALA A 1 164 ? -3.255 -5.583 -14.453 1.00 89.38 164 ALA A O 1
ATOM 1316 N N . CYS A 1 165 ? -1.967 -4.109 -13.340 1.00 90.94 165 CYS A N 1
ATOM 1317 C CA . CYS A 1 165 ? -2.435 -4.458 -12.000 1.00 90.94 165 CYS A CA 1
ATOM 1318 C C . CYS A 1 165 ? -3.944 -4.225 -11.846 1.00 90.94 165 CYS A C 1
ATOM 1320 O O . CYS A 1 165 ? -4.640 -5.132 -11.387 1.00 90.94 165 CYS A O 1
ATOM 1322 N N . ALA A 1 166 ? -4.470 -3.091 -12.315 1.00 87.81 166 ALA A N 1
ATOM 1323 C CA . ALA A 1 166 ? -5.904 -2.800 -12.295 1.00 87.81 166 ALA A CA 1
ATOM 1324 C C . ALA A 1 166 ? -6.713 -3.860 -13.053 1.00 87.81 166 ALA A C 1
ATOM 1326 O O . ALA A 1 166 ? -7.662 -4.434 -12.513 1.00 87.81 166 ALA A O 1
ATOM 1327 N N . ARG A 1 167 ? -6.284 -4.219 -14.271 1.00 88.69 167 ARG A N 1
ATOM 1328 C CA . ARG A 1 167 ? -6.905 -5.304 -15.050 1.00 88.69 167 ARG A CA 1
ATOM 1329 C C . ARG A 1 167 ? -6.832 -6.640 -14.318 1.00 88.69 167 ARG A C 1
ATOM 1331 O O . ARG A 1 167 ? -7.808 -7.388 -14.300 1.00 88.69 167 ARG A O 1
ATOM 1338 N N . TYR A 1 168 ? -5.686 -6.979 -13.731 1.00 93.56 168 TYR A N 1
ATOM 1339 C CA . TYR A 1 168 ? -5.547 -8.224 -12.978 1.00 93.56 168 TYR A CA 1
ATOM 1340 C C . TYR A 1 168 ? -6.492 -8.258 -11.782 1.00 93.56 168 TYR A C 1
ATOM 1342 O O . TYR A 1 168 ? -7.160 -9.277 -11.600 1.00 93.56 168 TYR A O 1
ATOM 1350 N N . MET A 1 169 ? -6.596 -7.164 -11.029 1.00 90.94 169 MET A N 1
ATOM 1351 C CA . MET A 1 169 ? -7.502 -7.063 -9.892 1.00 90.94 169 MET A CA 1
ATOM 1352 C C . MET A 1 169 ? -8.963 -7.208 -10.325 1.00 90.94 169 MET A C 1
ATOM 1354 O O . MET A 1 169 ? -9.656 -8.083 -9.807 1.00 90.94 169 MET A O 1
ATOM 1358 N N . PHE A 1 170 ? -9.399 -6.439 -11.324 1.00 88.50 170 PHE A N 1
ATOM 1359 C CA . PHE A 1 170 ?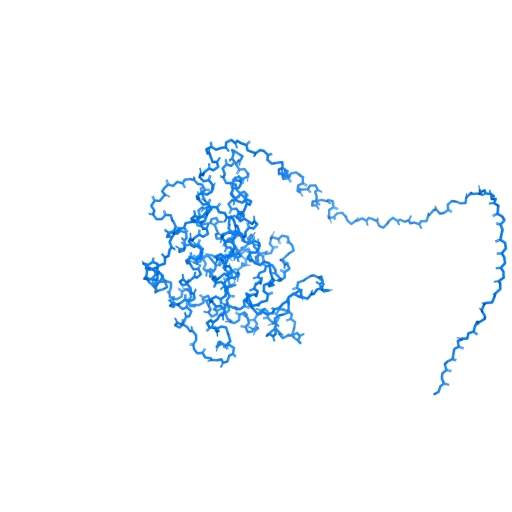 -10.784 -6.431 -11.798 1.00 88.50 170 PHE A CA 1
ATOM 1360 C C . PHE A 1 170 ? -11.225 -7.795 -12.352 1.00 88.50 170 PHE A C 1
ATOM 1362 O O . PHE A 1 170 ? -12.230 -8.362 -11.934 1.00 88.50 170 PHE A O 1
ATOM 1369 N N . PHE A 1 171 ? -10.435 -8.395 -13.248 1.00 92.19 171 PHE A N 1
ATOM 1370 C CA . PHE A 1 171 ? -10.819 -9.664 -13.877 1.00 92.19 171 PHE A CA 1
ATOM 1371 C C . PHE A 1 171 ? -10.576 -10.897 -12.996 1.00 92.19 171 PHE A C 1
ATOM 1373 O O . PHE A 1 171 ? -11.029 -11.988 -13.338 1.00 92.19 171 PHE A O 1
ATOM 1380 N N . ASN A 1 172 ? -9.825 -10.782 -11.894 1.00 95.12 172 ASN A N 1
ATOM 1381 C CA . ASN A 1 172 ? -9.433 -11.937 -11.075 1.00 95.12 172 ASN A CA 1
ATOM 1382 C C . ASN A 1 172 ? -9.777 -11.767 -9.591 1.00 95.12 172 ASN A C 1
ATOM 1384 O O . ASN A 1 172 ? -9.258 -12.528 -8.772 1.00 95.12 172 ASN A O 1
ATOM 1388 N N . THR A 1 173 ? -10.676 -10.847 -9.229 1.00 92.94 173 THR A N 1
ATOM 1389 C CA . THR A 1 173 ? -11.010 -10.524 -7.830 1.00 92.94 173 THR A CA 1
ATOM 1390 C C . THR A 1 173 ? -11.361 -11.768 -7.014 1.00 92.94 173 THR A C 1
ATOM 1392 O O . THR A 1 173 ? -10.787 -11.999 -5.953 1.00 92.94 173 THR A O 1
ATOM 1395 N N . LYS A 1 174 ? -12.226 -12.654 -7.537 1.00 95.19 174 LYS A N 1
ATOM 1396 C CA . LYS A 1 174 ? -12.602 -13.913 -6.858 1.00 95.19 174 LYS A CA 1
ATOM 1397 C C . LYS A 1 174 ? -11.386 -14.798 -6.555 1.00 95.19 174 LYS A C 1
ATOM 1399 O O . LYS A 1 174 ? -11.286 -15.374 -5.472 1.00 95.19 174 LYS A O 1
ATOM 1404 N N . LYS A 1 175 ? -10.448 -14.899 -7.504 1.00 97.50 175 LYS A N 1
ATOM 1405 C CA . LYS A 1 175 ? -9.219 -15.689 -7.352 1.00 97.50 175 LYS A CA 1
ATOM 1406 C C . LYS A 1 175 ? -8.267 -15.040 -6.349 1.00 97.50 175 LYS A C 1
ATOM 1408 O O . LYS A 1 175 ? -7.713 -15.750 -5.518 1.00 97.50 175 LYS A O 1
ATOM 1413 N N . ILE A 1 176 ? -8.122 -13.718 -6.392 1.00 97.00 176 ILE A N 1
ATOM 1414 C CA . ILE A 1 176 ? -7.303 -12.947 -5.448 1.00 97.00 176 ILE A CA 1
ATOM 1415 C C . ILE A 1 176 ? -7.838 -13.112 -4.023 1.00 97.00 176 ILE A C 1
ATOM 1417 O O . ILE A 1 176 ? -7.070 -13.456 -3.132 1.00 97.00 176 ILE A O 1
ATOM 1421 N N . ILE A 1 177 ? -9.155 -13.002 -3.815 1.00 96.06 177 ILE A N 1
ATOM 1422 C CA . ILE A 1 177 ? -9.795 -13.255 -2.513 1.00 96.06 177 ILE A CA 1
ATOM 1423 C C . ILE A 1 177 ? -9.513 -14.684 -2.033 1.00 96.06 177 ILE A C 1
ATOM 1425 O O . ILE A 1 177 ? -9.195 -14.888 -0.862 1.00 96.06 177 ILE A O 1
ATOM 1429 N N . LYS A 1 178 ? -9.603 -15.690 -2.914 1.00 97.69 178 LYS A N 1
ATOM 1430 C CA . LYS A 1 178 ? -9.269 -17.080 -2.560 1.00 97.69 178 LYS A CA 1
ATOM 1431 C C . LYS A 1 178 ? -7.798 -17.222 -2.153 1.00 97.69 178 LYS A C 1
ATOM 1433 O O . LYS A 1 178 ? -7.526 -17.831 -1.124 1.00 97.69 178 LYS A O 1
ATOM 1438 N N . ASN A 1 179 ? -6.873 -16.658 -2.928 1.00 97.88 179 ASN A N 1
ATOM 1439 C CA . ASN A 1 179 ? -5.441 -16.701 -2.624 1.00 97.88 179 ASN A CA 1
ATOM 1440 C C . ASN A 1 179 ? -5.140 -16.014 -1.294 1.00 97.88 179 ASN A C 1
ATOM 1442 O O . ASN A 1 179 ? -4.455 -16.586 -0.453 1.00 97.88 179 ASN A O 1
ATOM 1446 N N . TYR A 1 180 ? -5.722 -14.838 -1.070 1.00 97.69 180 TYR A N 1
ATOM 1447 C CA . TYR A 1 180 ? -5.588 -14.115 0.183 1.00 97.69 180 TYR A CA 1
ATOM 1448 C C . TYR A 1 180 ? -6.154 -14.903 1.367 1.00 97.69 180 TYR A C 1
ATOM 1450 O O . TYR A 1 180 ? -5.491 -15.012 2.390 1.00 97.69 180 TYR A O 1
ATOM 1458 N N . ARG A 1 181 ? -7.319 -15.551 1.237 1.00 96.25 181 ARG A N 1
ATOM 1459 C CA . ARG A 1 181 ? -7.845 -16.445 2.286 1.00 96.25 181 ARG A CA 1
ATOM 1460 C C . ARG A 1 181 ? -6.880 -17.575 2.631 1.00 96.25 181 ARG A C 1
ATOM 1462 O O . ARG A 1 181 ? -6.785 -17.924 3.802 1.00 96.25 181 ARG A O 1
ATOM 1469 N N . THR A 1 182 ? -6.201 -18.152 1.640 1.00 96.94 182 THR A N 1
ATOM 1470 C CA . THR A 1 182 ? -5.179 -19.182 1.868 1.00 96.94 182 THR A CA 1
ATOM 1471 C C . THR A 1 182 ? -3.964 -18.597 2.579 1.00 96.94 182 THR A C 1
ATOM 1473 O O . THR A 1 182 ? -3.584 -19.116 3.621 1.00 96.94 182 THR A O 1
ATOM 1476 N N . PHE A 1 183 ? -3.415 -17.493 2.067 1.00 96.25 183 PHE A N 1
ATOM 1477 C CA . PHE A 1 183 ? -2.300 -16.760 2.674 1.00 96.25 183 PHE A CA 1
ATOM 1478 C C . PHE A 1 183 ? -2.578 -16.422 4.149 1.00 96.25 183 PHE A C 1
ATOM 1480 O O . PHE A 1 183 ? -1.787 -16.721 5.040 1.00 96.25 183 PHE A O 1
ATOM 1487 N N . ARG A 1 184 ? -3.776 -15.897 4.416 1.00 94.62 184 ARG A N 1
ATOM 1488 C CA . ARG A 1 184 ? -4.252 -15.458 5.730 1.00 94.62 184 ARG A CA 1
ATOM 1489 C C . ARG A 1 184 ? -4.283 -16.563 6.788 1.00 94.62 184 ARG A C 1
ATOM 1491 O O . ARG A 1 184 ? -4.263 -16.242 7.968 1.00 94.62 184 ARG A O 1
ATOM 1498 N N . LYS A 1 185 ? -4.352 -17.844 6.408 1.00 94.81 185 LYS A N 1
ATOM 1499 C CA . LYS A 1 185 ? -4.330 -18.956 7.380 1.00 94.81 185 LYS A CA 1
ATOM 1500 C C . LYS A 1 185 ? -3.003 -19.051 8.132 1.00 94.81 185 LYS A C 1
ATOM 1502 O O . LYS A 1 185 ? -3.000 -19.520 9.260 1.00 94.81 185 LYS A O 1
ATOM 1507 N N . ASN A 1 186 ? -1.919 -18.594 7.506 1.00 94.06 186 ASN A N 1
ATOM 1508 C CA . ASN A 1 186 ? -0.561 -18.719 8.030 1.00 94.06 186 ASN A CA 1
ATOM 1509 C C . ASN A 1 186 ? 0.042 -17.364 8.435 1.00 94.06 186 ASN A C 1
ATOM 1511 O O . ASN A 1 186 ? 1.150 -17.316 8.957 1.00 94.06 186 ASN A O 1
ATOM 1515 N N . ALA A 1 187 ? -0.656 -16.258 8.166 1.00 93.19 187 ALA A N 1
ATOM 1516 C CA . ALA A 1 187 ? -0.188 -14.917 8.482 1.00 93.19 187 ALA A CA 1
ATOM 1517 C C . ALA A 1 187 ? -0.697 -14.474 9.860 1.00 93.19 187 ALA A C 1
ATOM 1519 O O . ALA A 1 187 ? -1.862 -14.695 10.191 1.00 93.19 187 ALA A O 1
ATOM 1520 N N . SER A 1 188 ? 0.152 -13.791 10.635 1.00 93.38 188 SER A N 1
ATOM 1521 C CA . SER A 1 188 ? -0.287 -13.139 11.874 1.00 93.38 188 SER A CA 1
ATOM 1522 C C . SER A 1 188 ? -1.377 -12.109 11.573 1.00 93.38 188 SER A C 1
ATOM 1524 O O . SER A 1 188 ? -1.291 -11.369 10.592 1.00 93.38 188 SER A O 1
ATOM 1526 N N . LEU A 1 189 ? -2.406 -12.071 12.418 1.00 94.06 189 LEU A N 1
ATOM 1527 C CA . LEU A 1 189 ? -3.526 -11.127 12.335 1.00 94.06 189 LEU A CA 1
ATOM 1528 C C . LEU A 1 189 ? -3.557 -10.163 13.521 1.00 94.06 189 LEU A C 1
ATOM 1530 O O . LEU A 1 189 ? -4.565 -9.472 13.721 1.00 94.06 189 LEU A O 1
ATOM 1534 N N . GLU A 1 190 ? -2.476 -10.156 14.299 1.00 94.12 190 GLU A N 1
ATOM 1535 C CA . GLU A 1 190 ? -2.351 -9.339 15.492 1.00 94.12 190 GLU A CA 1
ATOM 1536 C C . GLU A 1 190 ? -2.257 -7.857 15.107 1.00 94.12 190 GLU A C 1
ATOM 1538 O O . GLU A 1 190 ? -1.391 -7.474 14.316 1.00 94.12 190 GLU A O 1
ATOM 1543 N N . PRO A 1 191 ? -3.173 -7.012 15.608 1.00 93.81 191 PRO A N 1
ATOM 1544 C CA . PRO A 1 191 ? -3.080 -5.571 15.426 1.00 93.81 191 PRO A CA 1
ATOM 1545 C C . PRO A 1 191 ? -1.919 -4.976 16.223 1.00 93.81 191 PRO A C 1
ATOM 1547 O O . PRO A 1 191 ? -1.609 -5.414 17.329 1.00 93.81 191 PRO A O 1
ATOM 1550 N N . PHE A 1 192 ? -1.372 -3.878 15.716 1.00 94.88 192 PHE A N 1
ATOM 1551 C CA . PHE A 1 192 ? -0.383 -3.078 16.424 1.00 94.88 192 PHE A CA 1
ATOM 1552 C C . PHE A 1 192 ? -1.056 -2.033 17.316 1.00 94.88 192 PHE A C 1
ATOM 1554 O O . PHE A 1 192 ? -2.041 -1.395 16.936 1.00 94.88 192 PHE A O 1
ATOM 1561 N N . GLN A 1 193 ? -0.505 -1.848 18.516 1.00 91.69 193 GLN A N 1
ATOM 1562 C CA . GLN A 1 193 ? -0.923 -0.800 19.456 1.00 91.69 193 GLN A CA 1
ATOM 1563 C C . GLN A 1 193 ? -0.053 0.461 19.346 1.00 91.69 193 GLN A C 1
ATOM 1565 O O . GLN A 1 193 ? -0.439 1.534 19.801 1.00 91.69 193 GLN A O 1
ATOM 1570 N N . ASN A 1 194 ? 1.116 0.354 18.723 1.00 92.75 194 ASN A N 1
ATOM 1571 C CA . ASN A 1 194 ? 2.032 1.464 18.534 1.00 92.75 194 ASN A CA 1
ATOM 1572 C C . ASN A 1 194 ? 2.107 1.827 17.038 1.00 92.75 194 ASN A C 1
ATOM 1574 O O . ASN A 1 194 ? 2.323 0.937 16.211 1.00 92.75 194 ASN A O 1
ATOM 1578 N N . PRO A 1 195 ? 1.937 3.111 16.663 1.00 94.19 195 PRO A N 1
ATOM 1579 C CA . PRO A 1 195 ? 2.128 3.560 15.286 1.00 94.19 195 PRO A CA 1
ATOM 1580 C C . PRO A 1 195 ? 3.514 3.249 14.698 1.00 94.19 195 PRO A C 1
ATOM 1582 O O . PRO A 1 195 ? 3.603 3.005 13.501 1.00 94.19 195 PRO A O 1
ATOM 1585 N N . GLU A 1 196 ? 4.578 3.246 15.501 1.00 96.25 196 GLU A N 1
ATOM 1586 C CA . GLU A 1 196 ? 5.942 2.966 15.026 1.00 96.25 196 GLU A CA 1
ATOM 1587 C C . GLU A 1 196 ? 6.169 1.469 14.760 1.00 96.25 196 GLU A C 1
ATOM 1589 O O . GLU A 1 196 ? 6.833 1.107 13.788 1.00 96.25 196 GLU A O 1
ATOM 1594 N N . ASP A 1 197 ? 5.534 0.582 15.534 1.00 97.31 197 ASP A N 1
ATOM 1595 C CA . ASP A 1 197 ? 5.547 -0.859 15.238 1.00 97.31 197 ASP A CA 1
ATOM 1596 C C . ASP A 1 197 ? 4.779 -1.141 13.938 1.00 97.31 197 ASP A C 1
ATOM 1598 O O . ASP A 1 197 ? 5.238 -1.899 13.082 1.00 97.31 197 ASP A O 1
ATOM 1602 N N . LEU A 1 198 ? 3.636 -0.466 13.746 1.00 97.75 198 LEU A N 1
ATOM 1603 C CA . LEU A 1 198 ? 2.881 -0.528 12.495 1.00 97.75 198 LEU A CA 1
ATOM 1604 C C . LEU A 1 198 ? 3.707 0.011 11.320 1.00 97.75 198 LEU A C 1
ATOM 1606 O O . LEU A 1 198 ? 3.692 -0.590 10.248 1.00 97.75 198 LEU A O 1
ATOM 1610 N N . LYS A 1 199 ? 4.443 1.112 11.514 1.00 98.19 199 LYS A N 1
ATOM 1611 C CA . LYS A 1 199 ? 5.356 1.666 10.508 1.00 98.19 199 LYS A CA 1
ATOM 1612 C C . LYS A 1 199 ? 6.398 0.628 10.101 1.00 98.19 199 LYS A C 1
ATOM 1614 O O . LYS A 1 199 ? 6.508 0.315 8.919 1.00 98.19 199 LYS A O 1
ATOM 1619 N N . THR A 1 200 ? 7.088 0.049 11.080 1.00 98.12 200 THR A N 1
ATOM 1620 C CA . THR A 1 200 ? 8.119 -0.978 10.873 1.00 98.12 200 THR A CA 1
ATOM 1621 C C . THR A 1 200 ? 7.558 -2.183 10.120 1.00 98.12 200 THR A C 1
ATOM 1623 O O . THR A 1 200 ? 8.159 -2.6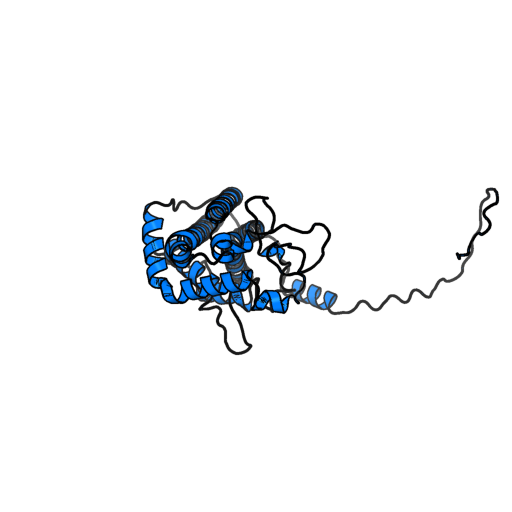51 9.156 1.00 98.12 200 THR A O 1
ATOM 1626 N N . PHE A 1 201 ? 6.359 -2.639 10.492 1.00 98.38 201 PHE A N 1
ATOM 1627 C CA . PHE A 1 201 ? 5.652 -3.699 9.778 1.00 98.38 201 PHE A CA 1
ATOM 1628 C C . PHE A 1 201 ? 5.388 -3.344 8.308 1.00 98.38 201 PHE A C 1
ATOM 1630 O O . PHE A 1 201 ? 5.637 -4.166 7.427 1.00 98.38 201 PHE A O 1
ATOM 1637 N N . LEU A 1 202 ? 4.902 -2.134 8.013 1.00 98.50 202 LEU A N 1
ATOM 1638 C CA . LEU A 1 202 ? 4.643 -1.720 6.632 1.00 98.50 202 LEU A CA 1
ATO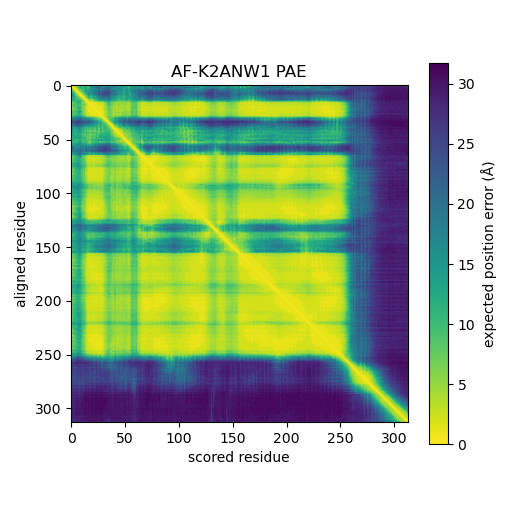M 1639 C C . LEU A 1 202 ? 5.941 -1.595 5.814 1.00 98.50 202 LEU A C 1
ATOM 1641 O O . LEU A 1 202 ? 5.957 -1.991 4.650 1.00 98.50 202 LEU A O 1
ATOM 1645 N N . MET A 1 203 ? 7.028 -1.105 6.417 1.00 98.25 203 MET A N 1
ATOM 1646 C CA . MET A 1 203 ? 8.347 -1.020 5.773 1.00 98.25 203 MET A CA 1
ATOM 1647 C C . MET A 1 203 ? 8.904 -2.411 5.441 1.00 98.25 203 MET A C 1
ATOM 1649 O O . MET A 1 203 ? 9.344 -2.645 4.317 1.00 98.25 203 MET A O 1
ATOM 1653 N N . ASP A 1 204 ? 8.814 -3.366 6.372 1.00 97.94 204 ASP A N 1
ATOM 1654 C CA . ASP A 1 204 ? 9.202 -4.764 6.138 1.00 97.94 204 ASP A CA 1
ATOM 1655 C C . ASP A 1 204 ? 8.370 -5.398 5.008 1.00 97.94 204 ASP A C 1
ATOM 1657 O O . ASP A 1 204 ? 8.914 -6.047 4.111 1.00 97.94 204 ASP A O 1
ATOM 1661 N N . LYS A 1 205 ? 7.056 -5.143 4.968 1.00 97.88 205 LYS A N 1
ATOM 1662 C CA . LYS A 1 205 ? 6.202 -5.579 3.851 1.00 97.88 205 LYS A CA 1
ATOM 1663 C C . LYS A 1 205 ? 6.631 -4.968 2.518 1.00 97.88 205 LYS A C 1
ATOM 1665 O O . LYS A 1 205 ? 6.712 -5.696 1.526 1.00 97.88 205 LYS A O 1
ATOM 1670 N N . ALA A 1 206 ? 6.930 -3.669 2.484 1.00 98.00 206 ALA A N 1
ATOM 1671 C CA . ALA A 1 206 ? 7.419 -2.996 1.283 1.00 98.00 206 ALA A CA 1
ATOM 1672 C C . ALA A 1 206 ? 8.733 -3.623 0.796 1.00 98.00 206 ALA A C 1
ATOM 1674 O O . ALA A 1 206 ? 8.858 -3.947 -0.387 1.00 98.00 206 ALA A O 1
ATOM 1675 N N . LEU A 1 207 ? 9.675 -3.876 1.709 1.00 97.56 207 LEU A N 1
ATOM 1676 C CA . LEU A 1 207 ? 10.954 -4.509 1.399 1.00 97.56 207 LEU A CA 1
ATOM 1677 C C . LEU A 1 207 ? 10.769 -5.908 0.803 1.00 97.56 207 LEU A C 1
ATOM 1679 O O . LEU A 1 207 ? 11.314 -6.190 -0.266 1.00 97.56 207 LEU A O 1
ATOM 1683 N N . ARG A 1 208 ? 9.955 -6.763 1.433 1.00 96.62 208 ARG A N 1
ATOM 1684 C CA . ARG A 1 208 ? 9.663 -8.114 0.920 1.00 96.62 208 ARG A CA 1
ATOM 1685 C C . ARG A 1 208 ? 9.044 -8.073 -0.472 1.00 96.62 208 ARG A C 1
ATOM 1687 O O . ARG A 1 208 ? 9.445 -8.839 -1.344 1.00 96.62 208 ARG A O 1
ATOM 1694 N N . ILE A 1 209 ? 8.091 -7.167 -0.704 1.00 97.38 209 ILE A N 1
ATOM 1695 C CA . ILE A 1 209 ? 7.473 -6.984 -2.023 1.00 97.38 209 ILE A CA 1
ATOM 1696 C C . ILE A 1 209 ? 8.519 -6.527 -3.049 1.00 97.38 209 ILE A C 1
ATOM 1698 O O . ILE A 1 209 ? 8.575 -7.093 -4.144 1.00 97.38 209 ILE A O 1
ATOM 1702 N N . SER A 1 210 ? 9.377 -5.565 -2.703 1.00 95.50 210 SER A N 1
ATOM 1703 C CA . SER A 1 210 ? 10.451 -5.072 -3.577 1.00 95.50 210 SER A CA 1
ATOM 1704 C C . SER A 1 210 ? 11.434 -6.185 -3.963 1.00 95.50 210 SER A C 1
ATOM 1706 O O . SER A 1 210 ? 11.761 -6.348 -5.140 1.00 95.50 210 SER A O 1
ATOM 1708 N N . GLN A 1 211 ? 11.815 -7.043 -3.010 1.00 95.94 211 GLN A N 1
ATOM 1709 C CA . GLN A 1 211 ? 12.703 -8.192 -3.238 1.00 95.94 211 GLN A CA 1
ATOM 1710 C C . GLN A 1 211 ? 12.144 -9.216 -4.238 1.00 95.94 211 GLN A C 1
ATOM 1712 O O . GLN A 1 211 ? 12.909 -9.949 -4.865 1.00 95.94 211 GLN A O 1
ATOM 1717 N N . THR A 1 212 ? 10.826 -9.251 -4.465 1.00 95.75 212 THR A N 1
ATOM 1718 C CA . THR A 1 212 ? 10.235 -10.117 -5.500 1.00 95.75 212 THR A CA 1
ATOM 1719 C C . THR A 1 212 ? 10.595 -9.695 -6.930 1.00 95.75 212 THR A C 1
ATOM 1721 O O . THR A 1 212 ? 10.403 -10.489 -7.867 1.00 95.75 212 THR A O 1
ATOM 1724 N N . GLN A 1 213 ? 11.076 -8.454 -7.099 1.00 95.12 213 GLN A N 1
ATOM 1725 C CA . GLN A 1 213 ? 11.452 -7.814 -8.363 1.00 95.12 213 GLN A CA 1
ATOM 1726 C C . GLN A 1 213 ? 10.346 -7.869 -9.426 1.00 95.12 213 GLN A C 1
ATOM 1728 O O . GLN A 1 213 ? 10.600 -8.007 -10.626 1.00 95.12 213 GLN A O 1
ATOM 1733 N N . VAL A 1 214 ? 9.078 -7.855 -9.000 1.00 95.94 214 VAL A N 1
ATOM 1734 C CA . VAL A 1 214 ? 7.946 -8.028 -9.920 1.00 95.94 214 VAL A CA 1
ATOM 1735 C C . VAL A 1 214 ? 7.827 -6.864 -10.906 1.00 95.94 214 VAL A C 1
ATOM 1737 O O . VAL A 1 214 ? 7.437 -7.078 -12.054 1.00 95.94 214 VAL A O 1
ATOM 1740 N N . TYR A 1 215 ? 8.211 -5.649 -10.508 1.00 94.00 215 TYR A N 1
ATOM 1741 C CA . TYR A 1 215 ? 8.207 -4.507 -11.417 1.00 94.00 215 TYR A CA 1
ATOM 1742 C C . TYR A 1 215 ? 9.320 -4.634 -12.462 1.00 94.00 215 TYR A C 1
ATOM 1744 O O . TYR A 1 215 ? 9.052 -4.538 -13.651 1.00 94.00 215 TYR A O 1
ATOM 1752 N N . GLU A 1 216 ? 10.540 -4.991 -12.078 1.00 93.50 216 GLU A N 1
ATOM 1753 C CA . GLU A 1 216 ? 11.670 -5.193 -12.993 1.00 93.50 216 GLU A CA 1
ATOM 1754 C C . GLU A 1 216 ? 11.425 -6.346 -13.969 1.00 93.50 216 GLU A C 1
ATOM 1756 O O . GLU A 1 216 ? 11.713 -6.249 -15.167 1.00 93.50 216 GLU A O 1
ATOM 1761 N N . LYS A 1 217 ? 10.810 -7.432 -13.491 1.00 95.50 217 LYS A N 1
ATOM 1762 C CA . LYS A 1 217 ? 10.313 -8.512 -14.353 1.00 95.50 217 LYS A CA 1
ATOM 1763 C C . LYS A 1 217 ? 9.326 -7.972 -15.391 1.00 95.50 217 LYS A C 1
ATOM 1765 O O . LYS A 1 217 ? 9.426 -8.333 -16.560 1.00 95.50 217 LYS A O 1
ATOM 1770 N N . PHE A 1 218 ? 8.413 -7.083 -15.005 1.00 94.25 218 PHE A N 1
ATOM 1771 C CA . PHE A 1 218 ? 7.510 -6.425 -15.951 1.00 94.25 218 PHE A CA 1
ATOM 1772 C C . PHE A 1 218 ? 8.253 -5.527 -16.949 1.00 94.25 218 PHE A C 1
ATOM 1774 O O . PHE A 1 218 ? 7.986 -5.613 -18.148 1.00 94.25 218 PHE A O 1
ATOM 1781 N N . LEU A 1 219 ? 9.218 -4.725 -16.489 1.00 90.12 219 LEU A N 1
ATOM 1782 C CA . LEU A 1 219 ? 10.018 -3.837 -17.341 1.00 90.12 219 LEU A CA 1
ATOM 1783 C C . LEU A 1 219 ? 10.821 -4.604 -18.404 1.00 90.12 219 LEU A C 1
ATOM 1785 O O . LEU A 1 219 ? 11.040 -4.079 -19.493 1.00 90.12 219 LEU A O 1
ATOM 1789 N N . THR A 1 220 ? 11.218 -5.842 -18.097 1.00 92.75 220 THR A N 1
ATOM 1790 C CA . THR A 1 220 ? 11.934 -6.763 -19.001 1.00 92.75 220 THR A CA 1
ATOM 1791 C C . THR A 1 220 ? 11.006 -7.666 -19.826 1.00 92.75 220 THR A C 1
ATOM 1793 O O . THR A 1 220 ? 11.472 -8.572 -20.511 1.00 92.75 220 THR A O 1
ATOM 1796 N N . GLY A 1 221 ? 9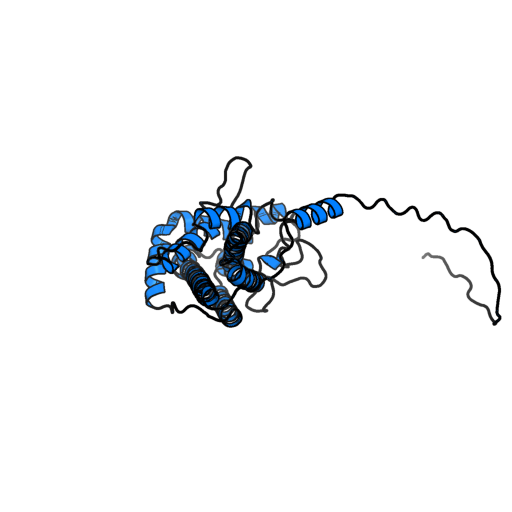.686 -7.449 -19.774 1.00 89.81 221 GLY A N 1
ATOM 1797 C CA . GLY A 1 221 ? 8.701 -8.199 -20.561 1.00 89.81 221 GLY A CA 1
ATOM 1798 C C . GLY A 1 221 ? 8.354 -9.592 -20.020 1.00 89.81 221 GLY A C 1
ATOM 1799 O O . GLY A 1 221 ? 7.624 -10.342 -20.673 1.00 89.81 221 GLY A O 1
ATOM 1800 N N . LYS A 1 222 ? 8.821 -9.965 -18.821 1.00 93.25 222 LYS A N 1
ATOM 1801 C CA . LYS A 1 222 ? 8.472 -11.250 -18.195 1.00 93.25 222 LYS A CA 1
ATOM 1802 C C . LYS A 1 222 ? 7.001 -11.262 -17.759 1.00 93.25 222 LYS A C 1
ATOM 1804 O O . LYS A 1 222 ? 6.425 -10.259 -17.335 1.00 93.25 222 LYS A O 1
ATOM 1809 N N . LYS A 1 223 ? 6.371 -12.440 -17.819 1.00 93.56 223 LYS A N 1
ATOM 1810 C CA . LYS A 1 223 ? 4.967 -12.632 -17.419 1.00 93.56 223 LYS A CA 1
ATOM 1811 C C . LYS A 1 223 ? 4.819 -12.579 -15.892 1.00 93.56 223 LYS A C 1
ATOM 1813 O O . LYS A 1 223 ? 5.100 -13.556 -15.209 1.00 93.56 223 LYS A O 1
ATOM 1818 N N . ILE A 1 224 ? 4.289 -11.474 -15.367 1.00 96.44 224 ILE A N 1
ATOM 1819 C CA . ILE A 1 224 ? 4.135 -11.243 -13.914 1.00 96.44 224 ILE A CA 1
ATOM 1820 C C . ILE A 1 224 ? 2.740 -11.546 -13.345 1.00 96.44 224 ILE A C 1
ATOM 1822 O O . ILE A 1 224 ? 2.548 -11.550 -12.132 1.00 96.44 224 ILE A O 1
ATOM 1826 N N . LYS A 1 225 ? 1.743 -11.815 -14.200 1.00 96.81 225 LYS A N 1
ATOM 1827 C CA . LYS A 1 225 ? 0.324 -11.911 -13.804 1.00 96.81 225 LYS A CA 1
ATOM 1828 C C . LYS A 1 225 ? 0.071 -12.860 -12.626 1.00 96.81 225 LYS A C 1
ATOM 1830 O O . LYS A 1 225 ? -0.667 -12.510 -11.711 1.00 96.81 225 LYS A O 1
ATOM 1835 N N . GLN A 1 226 ? 0.635 -14.072 -12.656 1.00 97.38 226 GLN A N 1
ATOM 1836 C CA . GLN A 1 226 ? 0.402 -15.042 -11.576 1.00 97.38 226 GLN A CA 1
ATOM 1837 C C . GLN A 1 226 ? 1.072 -14.609 -10.274 1.00 97.38 226 GLN A C 1
ATOM 1839 O O . GLN A 1 226 ? 0.455 -14.777 -9.230 1.00 97.38 226 GLN A O 1
ATOM 1844 N N . GLN A 1 227 ? 2.268 -14.023 -10.352 1.00 96.94 227 GLN A N 1
ATOM 1845 C CA . GLN A 1 227 ? 2.990 -13.512 -9.191 1.00 96.94 227 GLN A CA 1
ATOM 1846 C C . GLN A 1 227 ? 2.179 -12.402 -8.504 1.00 96.94 227 GLN A C 1
ATOM 1848 O O . GLN A 1 227 ? 1.874 -12.497 -7.320 1.00 96.94 227 GLN A O 1
ATOM 1853 N N . ILE A 1 228 ? 1.678 -11.432 -9.278 1.00 96.94 228 ILE A N 1
ATOM 1854 C CA . ILE A 1 228 ? 0.808 -10.367 -8.759 1.00 96.94 228 ILE A CA 1
ATOM 1855 C C . ILE A 1 228 ? -0.456 -10.935 -8.088 1.00 96.94 228 ILE A C 1
ATOM 1857 O O . ILE A 1 228 ? -0.801 -10.553 -6.973 1.00 96.94 228 ILE A O 1
ATOM 1861 N N . ILE A 1 229 ? -1.149 -11.869 -8.749 1.00 97.44 229 ILE A N 1
ATOM 1862 C CA . ILE A 1 229 ? -2.429 -12.421 -8.270 1.00 97.44 229 ILE A CA 1
ATOM 1863 C C . ILE A 1 229 ? -2.269 -13.337 -7.045 1.00 97.44 229 ILE A C 1
ATOM 1865 O O . ILE A 1 229 ? -3.193 -13.434 -6.232 1.00 97.44 229 ILE A O 1
ATOM 1869 N N . LYS A 1 230 ? -1.164 -14.083 -6.949 1.00 97.19 230 LYS A N 1
ATOM 1870 C CA . LYS A 1 230 ? -0.950 -15.101 -5.907 1.00 97.19 230 LYS A CA 1
ATOM 1871 C C . LYS A 1 230 ? -0.140 -14.602 -4.718 1.00 97.19 230 LYS A C 1
ATOM 1873 O O . LYS A 1 230 ? -0.330 -15.145 -3.637 1.00 97.19 230 LYS A O 1
ATOM 1878 N N . GLU A 1 231 ? 0.724 -13.614 -4.917 1.00 95.88 231 GLU A N 1
ATOM 1879 C CA . GLU A 1 231 ? 1.690 -13.170 -3.907 1.00 95.88 231 GLU A CA 1
ATOM 1880 C C . GLU A 1 231 ? 1.486 -11.687 -3.591 1.00 95.88 231 GLU A C 1
ATOM 1882 O O . GLU A 1 231 ? 1.069 -11.350 -2.486 1.00 95.88 231 GLU A O 1
ATOM 1887 N N . THR A 1 232 ? 1.678 -10.800 -4.574 1.00 97.12 232 THR A N 1
ATOM 1888 C CA . THR A 1 232 ? 1.700 -9.349 -4.328 1.00 97.12 232 THR A CA 1
ATOM 1889 C C . THR A 1 232 ? 0.369 -8.817 -3.797 1.00 97.12 232 THR A C 1
ATOM 1891 O O . THR A 1 232 ? 0.350 -8.148 -2.770 1.00 97.12 232 THR A O 1
ATOM 1894 N N . PHE A 1 233 ? -0.764 -9.116 -4.444 1.00 97.56 233 PHE A N 1
ATOM 1895 C CA . PHE A 1 233 ? -2.057 -8.636 -3.947 1.00 97.56 233 PHE A CA 1
ATOM 1896 C C . PHE A 1 233 ? -2.418 -9.203 -2.567 1.00 97.56 233 PHE A C 1
ATOM 1898 O O . PHE A 1 233 ? -2.808 -8.409 -1.715 1.00 97.56 233 PHE A O 1
ATOM 1905 N N . PRO A 1 234 ? -2.287 -10.517 -2.293 1.00 97.56 234 PRO A N 1
ATOM 1906 C CA . PRO A 1 234 ? -2.480 -11.047 -0.943 1.00 97.56 234 PRO A CA 1
ATOM 1907 C C . PRO A 1 234 ? -1.653 -10.354 0.145 1.00 97.56 234 PRO A C 1
ATOM 1909 O O . PRO A 1 234 ? -2.205 -10.072 1.208 1.00 97.56 234 PRO A O 1
ATOM 1912 N N . GLU A 1 235 ? -0.385 -10.036 -0.120 1.00 97.56 235 GLU A N 1
ATOM 1913 C CA . GLU A 1 235 ? 0.478 -9.314 0.827 1.00 97.56 235 GLU A CA 1
ATOM 1914 C C . GLU A 1 235 ? -0.022 -7.890 1.103 1.00 97.56 235 GLU A C 1
ATOM 1916 O O . GLU A 1 235 ? -0.129 -7.473 2.257 1.00 97.56 235 GLU A O 1
ATOM 1921 N N . ILE A 1 236 ? -0.408 -7.153 0.059 1.00 98.06 236 ILE A N 1
ATOM 1922 C CA . ILE A 1 236 ? -0.918 -5.781 0.211 1.00 98.06 236 ILE A CA 1
ATOM 1923 C C . ILE A 1 236 ? -2.263 -5.778 0.944 1.00 98.06 236 ILE A C 1
ATOM 1925 O O . ILE A 1 236 ? -2.479 -4.980 1.856 1.00 98.06 236 ILE A O 1
ATOM 1929 N N . ILE A 1 237 ? -3.162 -6.706 0.601 1.00 97.75 237 ILE A N 1
ATOM 1930 C CA . ILE A 1 237 ? -4.454 -6.856 1.282 1.00 97.75 237 ILE A CA 1
ATOM 1931 C C . ILE A 1 237 ? -4.241 -7.211 2.762 1.00 97.75 237 ILE A C 1
ATOM 1933 O O . ILE A 1 237 ? -4.959 -6.696 3.619 1.00 97.75 237 ILE A O 1
ATOM 1937 N N . HIS A 1 238 ? -3.250 -8.051 3.084 1.00 97.94 238 HIS A N 1
ATOM 1938 C CA . HIS A 1 238 ? -2.893 -8.366 4.470 1.00 97.94 238 HIS A CA 1
ATOM 1939 C C . HIS A 1 238 ? -2.438 -7.129 5.236 1.00 97.94 238 HIS A C 1
ATOM 1941 O O . HIS A 1 238 ? -2.946 -6.879 6.328 1.00 97.94 238 HIS A O 1
ATOM 1947 N N . ALA A 1 239 ? -1.546 -6.326 4.658 1.00 98.25 239 ALA A N 1
ATOM 1948 C CA . ALA A 1 239 ? -1.093 -5.093 5.287 1.00 98.25 239 ALA A CA 1
ATOM 1949 C C . ALA A 1 239 ? -2.252 -4.115 5.542 1.00 98.25 239 ALA A C 1
ATOM 1951 O O . ALA A 1 239 ? -2.355 -3.547 6.630 1.00 98.25 239 ALA A O 1
ATOM 1952 N N . VAL A 1 240 ? -3.180 -3.994 4.589 1.00 96.62 240 VAL A N 1
ATOM 1953 C CA . VAL A 1 240 ? -4.407 -3.206 4.754 1.00 96.62 240 VAL A CA 1
ATOM 1954 C C . VAL A 1 240 ? -5.311 -3.772 5.858 1.00 96.62 240 VAL A C 1
ATOM 1956 O O . VAL A 1 240 ? -5.794 -3.010 6.697 1.00 96.62 240 VAL A O 1
ATOM 1959 N N . GLU A 1 241 ? -5.520 -5.094 5.924 1.00 95.38 241 GLU A N 1
ATOM 1960 C CA . GLU A 1 241 ? -6.278 -5.727 7.017 1.00 95.38 241 GLU A CA 1
ATOM 1961 C C . GLU A 1 241 ? -5.656 -5.387 8.382 1.00 95.38 241 GLU A C 1
ATOM 1963 O O . GLU A 1 241 ? -6.378 -4.986 9.298 1.00 95.38 241 GLU A O 1
ATOM 1968 N N . ILE A 1 242 ? -4.333 -5.512 8.523 1.00 96.94 242 ILE A N 1
ATOM 1969 C CA . ILE A 1 242 ? -3.612 -5.201 9.766 1.00 96.94 242 ILE A CA 1
ATOM 1970 C C . ILE A 1 242 ? -3.724 -3.721 10.125 1.00 96.94 242 ILE A C 1
ATOM 1972 O O . ILE A 1 242 ? -4.002 -3.395 11.283 1.00 96.94 242 ILE A O 1
ATOM 1976 N N . TYR A 1 243 ? -3.578 -2.826 9.149 1.00 95.75 243 TYR A N 1
ATOM 1977 C CA . TYR A 1 243 ? -3.717 -1.386 9.355 1.00 95.75 243 TYR A CA 1
ATOM 1978 C C . TYR A 1 243 ? -5.106 -1.040 9.912 1.00 95.75 243 TYR A C 1
ATOM 1980 O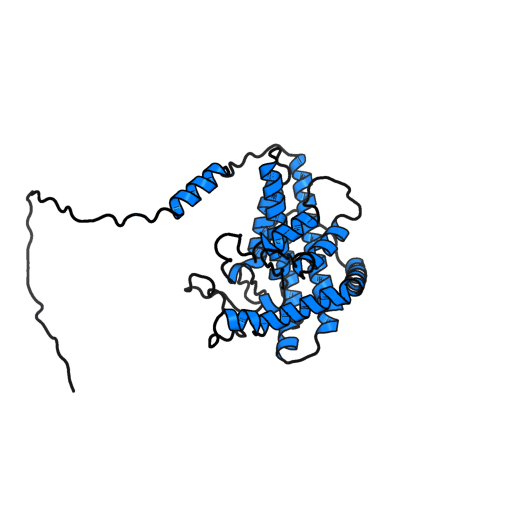 O . TYR A 1 243 ? -5.223 -0.368 10.939 1.00 95.75 243 TYR A O 1
ATOM 1988 N N . ILE A 1 244 ? -6.170 -1.582 9.305 1.00 91.94 244 ILE A N 1
ATOM 1989 C CA . ILE A 1 244 ? -7.555 -1.377 9.758 1.00 91.94 244 ILE A CA 1
ATOM 1990 C C . ILE A 1 244 ? -7.759 -1.956 11.162 1.00 91.94 244 ILE A C 1
ATOM 1992 O O . ILE A 1 244 ? -8.332 -1.291 12.027 1.00 91.94 244 ILE A O 1
ATOM 1996 N N . ARG A 1 245 ? -7.283 -3.180 11.423 1.00 91.25 245 ARG A N 1
ATOM 1997 C CA . ARG A 1 245 ? -7.384 -3.813 12.751 1.00 91.25 245 ARG A CA 1
ATOM 1998 C C . ARG A 1 245 ? -6.703 -2.977 13.837 1.00 91.25 245 ARG A C 1
ATOM 2000 O O . ARG A 1 245 ? -7.304 -2.775 14.893 1.00 91.25 245 ARG A O 1
ATOM 2007 N N . SER A 1 246 ? -5.499 -2.478 13.564 1.00 93.19 246 SER A N 1
ATOM 2008 C CA . SER A 1 246 ? -4.716 -1.622 14.469 1.00 93.19 246 SER A CA 1
ATOM 2009 C C . SER A 1 246 ? -5.455 -0.322 14.775 1.00 93.19 246 SER A C 1
ATOM 2011 O O . SER A 1 246 ? -5.612 0.062 15.934 1.00 93.19 246 SER A O 1
ATOM 2013 N N . LEU A 1 247 ? -6.021 0.298 13.739 1.00 89.12 247 LEU A N 1
ATOM 2014 C CA . LEU A 1 247 ? -6.767 1.544 13.862 1.00 89.12 247 LEU A CA 1
ATOM 2015 C C . LEU A 1 247 ? -8.004 1.355 14.748 1.00 89.12 247 LEU A C 1
ATOM 2017 O O . LEU A 1 247 ? -8.271 2.149 15.648 1.00 89.12 247 LEU A O 1
ATOM 2021 N N . TYR A 1 248 ? -8.718 0.244 14.560 1.00 82.88 248 TYR A N 1
ATOM 2022 C CA . TYR A 1 248 ? -9.855 -0.124 15.397 1.00 82.88 248 TYR A CA 1
ATOM 2023 C C . TYR A 1 248 ? -9.480 -0.409 16.847 1.00 82.88 248 TYR A C 1
ATOM 2025 O O . TYR A 1 248 ? -10.244 -0.057 17.747 1.00 82.88 248 TYR A O 1
ATOM 2033 N N . LEU A 1 249 ? -8.353 -1.084 17.081 1.00 86.00 249 LEU A N 1
ATOM 2034 C CA . LEU A 1 249 ? -7.888 -1.376 18.431 1.00 86.00 249 LEU A CA 1
ATOM 2035 C C . LEU A 1 249 ? -7.630 -0.075 19.197 1.00 86.00 249 LEU A C 1
ATOM 2037 O O . LEU A 1 249 ? -8.166 0.097 20.291 1.00 86.00 249 LEU A O 1
ATOM 2041 N N . LEU A 1 250 ? -6.891 0.855 18.589 1.00 83.62 250 LEU A N 1
ATOM 2042 C CA . LEU A 1 250 ? -6.521 2.123 19.220 1.00 83.62 250 LEU A CA 1
ATOM 2043 C C . LEU A 1 250 ? -7.666 3.121 19.336 1.00 83.62 250 LEU A C 1
ATOM 2045 O O . LEU A 1 250 ? -7.788 3.814 20.350 1.00 83.62 250 LEU A O 1
ATOM 2049 N N . ALA A 1 251 ? -8.551 3.166 18.343 1.00 76.31 251 ALA A N 1
ATOM 2050 C CA . ALA A 1 251 ? -9.784 3.921 18.479 1.00 76.31 251 ALA A CA 1
ATOM 2051 C C . ALA A 1 251 ? -10.630 3.352 19.637 1.00 76.31 251 ALA A C 1
ATOM 2053 O O . ALA A 1 251 ? -11.111 4.104 20.483 1.00 76.31 251 ALA A O 1
ATOM 2054 N N . ALA A 1 252 ? -10.781 2.032 19.756 1.00 69.38 252 ALA A N 1
ATOM 2055 C CA . ALA A 1 252 ? -11.596 1.448 20.820 1.00 69.38 252 ALA A CA 1
ATOM 2056 C C . ALA A 1 252 ? -11.032 1.694 22.234 1.00 69.38 252 ALA A C 1
ATOM 2058 O O . ALA A 1 252 ? -11.812 1.961 23.151 1.00 69.38 252 ALA A O 1
ATOM 2059 N N . THR A 1 253 ? -9.711 1.633 22.431 1.00 63.19 253 THR A N 1
ATOM 2060 C CA . THR A 1 253 ? -9.082 1.877 23.744 1.00 63.19 253 THR A CA 1
ATOM 2061 C C . THR A 1 253 ? -9.191 3.331 24.190 1.00 63.19 253 THR A C 1
ATOM 2063 O O . THR A 1 253 ? -9.453 3.582 25.365 1.00 63.19 253 THR A O 1
ATOM 2066 N N . ARG A 1 254 ? -9.099 4.305 23.279 1.00 61.00 254 ARG A N 1
ATOM 2067 C CA . ARG A 1 254 ? -9.224 5.732 23.634 1.00 61.00 254 ARG A CA 1
ATOM 2068 C C . ARG A 1 254 ? -10.611 6.133 24.125 1.00 61.00 254 ARG A C 1
ATOM 2070 O O . ARG A 1 254 ? -10.722 7.035 24.944 1.00 61.00 254 ARG A O 1
ATOM 2077 N N . LYS A 1 255 ? -11.667 5.412 23.737 1.00 53.31 255 LYS A N 1
ATOM 2078 C CA . LYS A 1 255 ? -13.009 5.622 24.308 1.00 53.31 255 LYS A CA 1
ATOM 2079 C C . LYS A 1 255 ? -13.057 5.370 25.828 1.00 53.31 255 LYS A C 1
ATOM 2081 O O . LYS A 1 255 ? -13.937 5.908 26.492 1.00 53.31 255 LYS A O 1
ATOM 2086 N N . LYS A 1 256 ? -12.129 4.576 26.385 1.00 49.88 256 LYS A N 1
ATOM 2087 C CA . LYS A 1 256 ? -12.026 4.334 27.837 1.00 49.88 256 LYS A CA 1
ATOM 2088 C C . LYS A 1 256 ? -11.276 5.432 28.598 1.00 49.88 256 LYS A C 1
ATOM 2090 O O . LYS A 1 256 ? -11.482 5.555 29.799 1.00 49.88 256 LYS A O 1
ATOM 2095 N N . HIS A 1 257 ? -10.445 6.230 27.930 1.00 44.69 257 HIS A N 1
ATOM 2096 C CA . HIS A 1 257 ? -9.581 7.218 28.572 1.00 44.69 257 HIS A CA 1
ATOM 2097 C C . HIS A 1 257 ? -9.876 8.615 28.025 1.00 44.69 257 HIS A C 1
ATOM 2099 O O . HIS A 1 257 ? -9.225 9.020 27.076 1.00 44.69 257 HIS A O 1
ATOM 2105 N N . GLY A 1 258 ? -10.860 9.303 28.622 1.00 43.31 258 GLY A N 1
ATOM 2106 C CA . GLY A 1 258 ? -10.995 10.771 28.708 1.00 43.31 258 GLY A CA 1
ATOM 2107 C C . GLY A 1 258 ? -10.808 11.641 27.448 1.00 43.31 258 GLY A C 1
ATOM 2108 O O . GLY A 1 258 ? -9.844 11.545 26.701 1.00 43.31 258 GLY A O 1
ATOM 2109 N N . LYS A 1 259 ? -11.715 12.601 27.247 1.00 39.25 259 LYS A N 1
ATOM 2110 C CA . LYS A 1 259 ? -11.683 13.566 26.134 1.00 39.25 259 LYS A CA 1
ATOM 2111 C C . LYS A 1 259 ? -10.368 14.361 26.091 1.00 39.25 259 LYS A C 1
ATOM 2113 O O . LYS A 1 259 ? -10.149 15.228 26.931 1.00 39.25 259 LYS A O 1
ATOM 2118 N N . PHE A 1 260 ? -9.557 14.151 25.056 1.00 38.34 260 PHE A N 1
ATOM 2119 C CA . PHE A 1 260 ? -8.508 15.093 24.669 1.00 38.34 260 PHE A CA 1
ATOM 2120 C C . PHE A 1 260 ? -9.084 16.090 23.664 1.00 38.34 260 PHE A C 1
ATOM 2122 O O . PHE A 1 260 ? -9.478 15.722 22.557 1.00 38.34 260 PHE A O 1
ATOM 2129 N N . TYR A 1 261 ? -9.151 17.359 24.057 1.00 33.78 261 TYR A N 1
ATOM 2130 C CA . TYR A 1 261 ? -9.490 18.449 23.151 1.00 33.78 261 TYR A CA 1
ATOM 2131 C C . TYR A 1 261 ? -8.222 18.923 22.446 1.00 33.78 261 TYR A C 1
ATOM 2133 O O . TYR A 1 261 ? -7.390 19.600 23.041 1.00 33.78 261 TYR A O 1
ATOM 2141 N N . ILE A 1 262 ? -8.097 18.604 21.160 1.00 37.59 262 ILE A N 1
ATOM 2142 C CA . ILE A 1 262 ? -7.181 19.309 20.263 1.00 37.59 262 ILE A CA 1
ATOM 2143 C C . ILE A 1 262 ? -8.016 20.311 19.467 1.00 37.59 262 ILE A C 1
ATOM 2145 O O . ILE A 1 262 ? -9.043 19.964 18.874 1.00 37.59 262 ILE A O 1
ATOM 2149 N N . ARG A 1 263 ? -7.596 21.578 19.476 1.00 31.38 263 ARG A N 1
ATOM 2150 C CA . ARG A 1 263 ? -8.233 22.648 18.706 1.00 31.38 263 ARG A CA 1
ATOM 2151 C C . ARG A 1 263 ? -7.877 22.481 17.230 1.00 31.38 263 ARG A C 1
ATOM 2153 O O . ARG A 1 263 ? -6.868 22.992 16.762 1.00 31.38 263 ARG A O 1
ATOM 2160 N N . ILE A 1 264 ? -8.725 21.762 16.506 1.00 39.66 264 ILE A N 1
ATOM 2161 C CA . ILE A 1 264 ? -8.673 21.672 15.044 1.00 39.66 264 ILE A CA 1
ATOM 2162 C C . ILE A 1 264 ? -9.303 22.954 14.469 1.00 39.66 264 ILE A C 1
ATOM 2164 O O . ILE A 1 264 ? -10.381 23.346 14.933 1.00 39.66 264 ILE A O 1
ATOM 2168 N N . PRO A 1 265 ? -8.662 23.629 13.495 1.00 32.75 265 PRO A N 1
ATOM 2169 C CA . PRO A 1 265 ? -9.200 24.842 12.888 1.00 32.75 265 PRO A CA 1
ATOM 2170 C C . PRO A 1 265 ? -10.584 24.580 12.290 1.00 32.75 265 PRO A C 1
ATOM 2172 O O . PRO A 1 265 ? -10.822 23.590 11.594 1.00 32.75 265 PRO A O 1
ATOM 2175 N N . ARG A 1 266 ? -11.526 25.472 12.588 1.00 34.62 266 ARG A N 1
ATOM 2176 C CA . ARG A 1 266 ? -12.911 25.386 12.121 1.00 34.62 266 ARG A CA 1
ATOM 2177 C C . ARG A 1 266 ? -12.951 25.520 10.592 1.00 34.62 266 ARG A C 1
ATOM 2179 O O . ARG A 1 266 ? -12.077 26.159 10.009 1.00 34.62 266 ARG A O 1
ATOM 2186 N N . PRO A 1 267 ? -13.996 25.022 9.910 1.00 39.94 267 PRO A N 1
ATOM 2187 C CA . PRO A 1 267 ? -14.196 25.280 8.480 1.00 39.94 267 PRO A CA 1
ATOM 2188 C C . PRO A 1 267 ? -14.151 26.770 8.106 1.00 39.94 267 PRO A C 1
ATOM 2190 O O . PRO A 1 267 ? -13.715 27.115 7.012 1.00 39.94 267 PRO A O 1
ATOM 2193 N N . SER A 1 268 ? -14.541 27.660 9.027 1.00 42.34 268 SER A N 1
ATOM 2194 C CA . SER A 1 268 ? -14.379 29.115 8.897 1.00 42.34 268 SER A CA 1
ATOM 2195 C C . SER A 1 268 ? -12.915 29.548 8.830 1.00 42.34 268 SER A C 1
ATOM 2197 O O . SER A 1 268 ? -12.574 30.429 8.048 1.00 42.34 268 SER A O 1
ATOM 2199 N N . ASP A 1 269 ? -12.052 28.900 9.607 1.00 36.97 269 ASP A N 1
ATOM 2200 C CA . ASP A 1 269 ? -10.620 29.183 9.697 1.00 36.97 269 ASP A CA 1
ATOM 2201 C C . ASP A 1 269 ? -9.921 28.691 8.413 1.00 36.97 269 ASP A C 1
ATOM 2203 O O . ASP A 1 269 ? -9.056 29.366 7.858 1.00 36.97 269 ASP A O 1
ATOM 2207 N N . ILE A 1 270 ? -10.397 27.570 7.854 1.00 40.53 270 ILE A N 1
ATOM 2208 C CA . ILE A 1 270 ? -9.981 27.048 6.543 1.00 40.53 270 ILE A CA 1
ATOM 2209 C C . ILE A 1 270 ? -10.455 27.971 5.411 1.00 40.53 270 ILE A C 1
ATOM 2211 O O . ILE A 1 270 ? -9.681 28.247 4.496 1.00 40.53 270 ILE A O 1
ATOM 2215 N N . LYS A 1 271 ? -11.693 28.481 5.476 1.00 40.00 271 LYS A N 1
ATOM 2216 C CA . LYS A 1 271 ? -12.257 29.433 4.503 1.00 40.00 271 LYS A CA 1
ATOM 2217 C C . LYS A 1 271 ? -11.506 30.768 4.521 1.00 40.00 271 LYS A C 1
ATOM 2219 O O . LYS A 1 271 ? -11.198 31.294 3.457 1.00 40.00 271 LYS A O 1
ATOM 2224 N N . HIS A 1 272 ? -11.151 31.281 5.700 1.00 40.66 272 HIS A N 1
ATOM 2225 C CA . HIS A 1 272 ? -10.353 32.504 5.839 1.00 40.66 272 HIS A CA 1
ATOM 2226 C C . HIS A 1 272 ? -8.932 32.342 5.296 1.00 40.66 272 HIS A C 1
ATOM 2228 O O . HIS A 1 272 ? -8.472 33.205 4.551 1.00 40.66 272 HIS A O 1
ATOM 2234 N N . ALA A 1 273 ? -8.264 31.224 5.592 1.00 39.56 273 ALA A N 1
ATOM 2235 C CA . ALA A 1 273 ? -6.953 30.918 5.022 1.00 39.56 273 ALA A CA 1
ATOM 2236 C C . ALA A 1 273 ? -7.009 30.771 3.487 1.00 39.56 273 ALA A C 1
ATOM 2238 O O . ALA A 1 273 ? -6.085 31.176 2.786 1.00 39.56 273 ALA A O 1
ATOM 2239 N N . PHE A 1 274 ? -8.114 30.237 2.954 1.00 38.03 274 PHE A N 1
ATOM 2240 C CA . PHE A 1 274 ? -8.345 30.112 1.512 1.00 38.03 274 PHE A CA 1
ATOM 2241 C C . PHE A 1 274 ? -8.565 31.474 0.841 1.00 38.03 274 PHE A C 1
ATOM 2243 O O . PHE A 1 274 ? -7.979 31.747 -0.202 1.00 38.03 274 PHE A O 1
ATOM 2250 N N . LEU A 1 275 ? -9.347 32.359 1.464 1.00 43.28 275 LEU A N 1
ATOM 2251 C CA . LEU A 1 275 ? -9.569 33.722 0.975 1.00 43.28 275 LEU A CA 1
ATOM 2252 C C . LEU A 1 275 ? -8.283 34.560 1.018 1.00 43.28 275 LEU A C 1
ATOM 2254 O O . LEU A 1 275 ? -7.997 35.278 0.067 1.00 43.28 275 LEU A O 1
ATOM 2258 N N . GLN A 1 276 ? -7.461 34.420 2.061 1.00 44.34 276 GLN A N 1
ATOM 2259 C CA . GLN A 1 276 ? -6.165 35.105 2.150 1.00 44.34 276 GLN A CA 1
ATOM 2260 C C . GLN A 1 276 ? -5.144 34.622 1.109 1.00 44.34 276 GLN A C 1
ATOM 2262 O O . GLN A 1 276 ? -4.281 35.397 0.707 1.00 44.34 276 GLN A O 1
ATOM 2267 N N . ALA A 1 277 ? -5.239 33.367 0.659 1.00 43.94 277 ALA A N 1
ATOM 2268 C CA . ALA A 1 277 ? -4.378 32.816 -0.387 1.00 43.94 277 ALA A CA 1
ATOM 2269 C C . ALA A 1 277 ? -4.831 33.187 -1.813 1.00 43.94 277 ALA A C 1
ATOM 2271 O O . ALA A 1 277 ? -4.022 33.143 -2.737 1.00 43.94 277 ALA A O 1
ATOM 2272 N N . LEU A 1 278 ? -6.111 33.538 -1.991 1.00 38.81 278 LEU A N 1
ATOM 2273 C CA . LEU A 1 278 ? -6.714 33.897 -3.280 1.00 38.81 278 LEU A CA 1
ATOM 2274 C C . LEU A 1 278 ? -6.699 35.400 -3.572 1.00 38.81 278 LEU A C 1
ATOM 2276 O O . LEU A 1 278 ? -6.902 35.790 -4.718 1.00 38.81 278 LEU A O 1
ATOM 2280 N N . VAL A 1 279 ? -6.459 36.248 -2.570 1.00 45.91 279 VAL A N 1
ATOM 2281 C CA . VAL A 1 279 ? -6.225 37.676 -2.798 1.00 45.91 279 VAL A CA 1
ATOM 2282 C C . VAL A 1 279 ? -4.759 37.845 -3.203 1.00 45.91 279 VAL A C 1
ATOM 2284 O O . VAL A 1 279 ? -3.882 37.674 -2.350 1.00 45.91 279 VAL A O 1
ATOM 2287 N N . PRO A 1 280 ? -4.443 38.178 -4.471 1.00 43.06 280 PRO A N 1
ATOM 2288 C CA . PRO A 1 280 ? -3.081 38.537 -4.828 1.00 43.06 280 PRO A CA 1
ATOM 2289 C C . PRO A 1 280 ? -2.679 39.724 -3.957 1.00 43.06 280 PRO A C 1
ATOM 2291 O O . PRO A 1 280 ? -3.351 40.760 -3.945 1.00 43.06 280 PRO A O 1
ATOM 2294 N N . LYS A 1 281 ? -1.598 39.570 -3.185 1.00 53.84 281 LYS A N 1
ATOM 2295 C CA . LYS A 1 281 ? -1.001 40.703 -2.479 1.00 53.84 281 LYS A CA 1
ATOM 2296 C C . LYS A 1 281 ? -0.670 41.741 -3.546 1.00 53.84 281 LYS A C 1
ATOM 2298 O O . LYS A 1 281 ? 0.216 41.503 -4.363 1.00 53.84 281 LYS A O 1
ATOM 2303 N N . LYS A 1 282 ? -1.400 42.865 -3.552 1.00 44.41 282 LYS A N 1
ATOM 2304 C CA . LYS A 1 282 ? -1.026 44.044 -4.340 1.00 44.41 282 LYS A CA 1
ATOM 2305 C C . LYS A 1 282 ? 0.464 44.281 -4.078 1.00 44.41 282 LYS A C 1
ATOM 2307 O O . LYS A 1 282 ? 0.836 44.324 -2.899 1.00 44.41 282 LYS A O 1
ATOM 2312 N N . PRO A 1 283 ? 1.314 44.385 -5.114 1.00 43.09 283 PRO A N 1
ATOM 2313 C CA . PRO A 1 283 ? 2.699 44.755 -4.896 1.00 43.09 283 PRO A CA 1
ATOM 2314 C C . PRO A 1 283 ? 2.686 46.060 -4.102 1.00 43.09 283 PRO A C 1
ATOM 2316 O O . PRO A 1 283 ? 2.022 47.026 -4.488 1.00 43.09 283 PRO A O 1
ATOM 2319 N N . LYS A 1 284 ? 3.323 46.047 -2.926 1.00 46.66 284 LYS A N 1
ATOM 2320 C CA . LYS A 1 284 ? 3.531 47.275 -2.166 1.00 46.66 284 LYS A CA 1
ATOM 2321 C C . LYS A 1 284 ? 4.350 48.178 -3.072 1.00 46.66 284 LYS A C 1
ATOM 2323 O O . LYS A 1 284 ? 5.491 47.86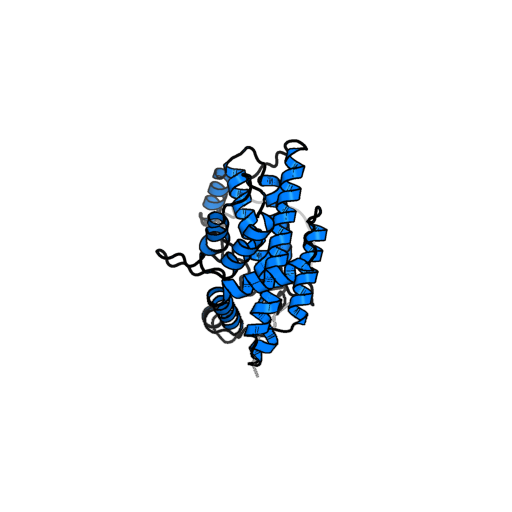2 -3.386 1.00 46.66 284 LYS A O 1
ATOM 2328 N N . ASN A 1 285 ? 3.720 49.257 -3.514 1.00 42.06 285 ASN A N 1
ATOM 2329 C CA . ASN A 1 285 ? 4.348 50.320 -4.266 1.00 42.06 285 ASN A CA 1
ATOM 2330 C C . ASN A 1 285 ? 5.359 50.981 -3.319 1.00 42.06 285 ASN A C 1
ATOM 2332 O O . ASN A 1 285 ? 4.994 51.821 -2.499 1.00 42.06 285 ASN A O 1
ATOM 2336 N N . THR A 1 286 ? 6.609 50.525 -3.333 1.00 45.81 286 THR A N 1
ATOM 2337 C CA . THR A 1 286 ? 7.708 51.170 -2.612 1.00 45.81 286 THR A CA 1
ATOM 2338 C C . THR A 1 286 ? 8.159 52.374 -3.421 1.00 45.81 286 THR A C 1
ATOM 2340 O O . THR A 1 286 ? 9.194 52.335 -4.067 1.00 45.81 286 THR A O 1
ATOM 2343 N N . ASN A 1 287 ? 7.347 53.428 -3.397 1.00 47.97 287 ASN A N 1
ATOM 2344 C CA . ASN A 1 287 ? 7.745 54.780 -3.765 1.00 47.97 287 ASN A CA 1
ATOM 2345 C C . ASN A 1 287 ? 7.229 55.723 -2.680 1.00 47.97 287 ASN A C 1
ATOM 2347 O O . ASN A 1 287 ? 6.146 56.289 -2.784 1.00 47.97 287 ASN A O 1
ATOM 2351 N N . SER A 1 288 ? 8.016 55.838 -1.615 1.00 39.25 288 SER A N 1
ATOM 2352 C CA . SER A 1 288 ? 8.011 56.982 -0.703 1.00 39.25 288 SER A CA 1
ATOM 2353 C C . SER A 1 288 ? 9.280 56.922 0.149 1.00 39.25 288 SER A C 1
ATOM 2355 O O . SER A 1 288 ? 9.232 56.612 1.339 1.00 39.25 288 SER A O 1
ATOM 2357 N N . VAL A 1 289 ? 10.437 57.180 -0.465 1.00 38.06 289 VAL A N 1
ATOM 2358 C CA . VAL A 1 289 ? 11.578 57.683 0.308 1.00 38.06 289 VAL A CA 1
ATOM 2359 C C . VAL A 1 289 ? 11.306 59.168 0.493 1.00 38.06 289 VAL A C 1
ATOM 2361 O O . VAL A 1 289 ? 11.624 59.995 -0.356 1.00 38.06 289 VAL A O 1
ATOM 2364 N N . GLY A 1 290 ? 10.589 59.462 1.576 1.00 36.09 290 GLY A N 1
ATOM 2365 C CA . GLY A 1 290 ? 10.532 60.791 2.148 1.00 36.09 290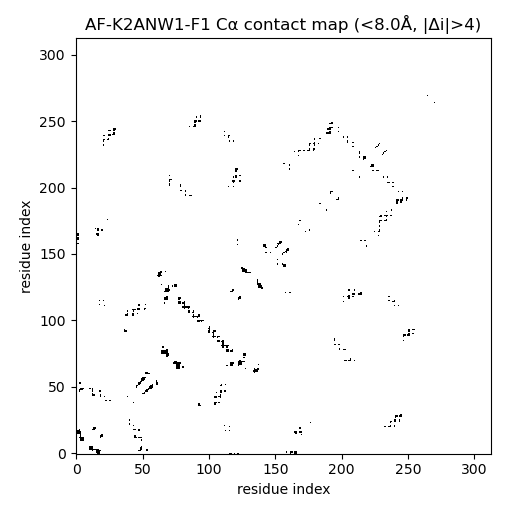 GLY A CA 1
ATOM 2366 C C . GLY A 1 290 ? 11.898 61.103 2.736 1.00 36.09 290 GLY A C 1
ATOM 2367 O O . GLY A 1 290 ? 12.371 60.427 3.646 1.00 36.09 290 GLY A O 1
ATOM 2368 N N . THR A 1 291 ? 12.524 62.112 2.157 1.00 37.53 291 THR A N 1
ATOM 2369 C CA . THR A 1 291 ? 13.647 62.867 2.687 1.00 37.53 291 THR A CA 1
ATOM 2370 C C . THR A 1 291 ? 13.358 63.286 4.126 1.00 37.53 291 THR A C 1
ATOM 2372 O O . THR A 1 291 ? 12.365 63.970 4.357 1.00 37.53 291 THR A O 1
ATOM 2375 N N . GLN A 1 292 ? 14.239 62.956 5.071 1.00 34.00 292 GLN A N 1
ATOM 2376 C CA . GLN A 1 292 ? 14.589 63.880 6.149 1.00 34.00 292 GLN A CA 1
ATOM 2377 C C . GLN A 1 292 ? 15.911 63.499 6.824 1.00 34.00 292 GLN A C 1
ATOM 2379 O O . GLN A 1 292 ? 16.198 62.342 7.118 1.00 34.00 292 GLN A O 1
ATOM 2384 N N . TYR A 1 293 ? 16.710 64.547 6.991 1.00 33.09 293 TYR A N 1
ATOM 2385 C CA . TYR A 1 293 ? 18.021 64.648 7.611 1.00 33.09 293 TYR A CA 1
ATOM 2386 C C . TYR A 1 293 ? 18.032 64.139 9.063 1.00 33.09 293 TYR A C 1
ATOM 2388 O O . TYR A 1 293 ? 17.128 64.474 9.821 1.00 33.09 293 TYR A O 1
ATOM 2396 N N . ASN A 1 294 ? 19.122 63.498 9.505 1.00 35.12 294 ASN A N 1
ATOM 2397 C CA . ASN A 1 294 ? 20.078 64.224 10.346 1.00 35.12 294 ASN A CA 1
ATOM 2398 C C . ASN A 1 294 ? 21.435 63.533 10.538 1.00 35.12 294 ASN A C 1
ATOM 2400 O O . ASN A 1 294 ? 21.573 62.316 10.550 1.00 35.12 294 ASN A O 1
ATOM 2404 N N . GLN A 1 295 ? 22.404 64.431 10.672 1.00 33.38 295 GLN A N 1
ATOM 2405 C CA . GLN A 1 295 ? 23.832 64.338 10.948 1.00 33.38 295 GLN A CA 1
ATOM 2406 C C . GLN A 1 295 ? 24.240 63.304 12.011 1.00 33.38 295 GLN A C 1
ATOM 2408 O O . GLN A 1 295 ? 23.601 63.202 13.051 1.00 33.38 295 GLN A O 1
ATOM 2413 N N . SER A 1 296 ? 25.389 62.645 11.816 1.00 33.84 296 SER A N 1
ATOM 2414 C CA . SER A 1 296 ? 26.646 62.957 12.529 1.00 33.84 296 SER A CA 1
ATOM 2415 C C . SER A 1 296 ? 27.660 61.812 12.389 1.00 33.84 296 SER A C 1
ATOM 2417 O O . SER A 1 296 ? 27.282 60.650 12.486 1.00 33.84 296 SER A O 1
ATOM 2419 N N . GLY A 1 297 ? 28.945 62.155 12.245 1.00 32.53 297 GLY A N 1
ATOM 2420 C CA . GLY A 1 297 ? 30.031 61.325 12.778 1.00 32.53 297 GLY A CA 1
ATOM 2421 C C . GLY A 1 297 ? 30.914 60.587 11.771 1.00 32.53 297 GLY A C 1
ATOM 2422 O O . GLY A 1 297 ? 30.708 59.411 11.523 1.00 32.53 297 GLY A O 1
ATOM 2423 N N . THR A 1 298 ? 31.931 61.301 11.275 1.00 35.38 298 THR A N 1
ATOM 2424 C CA . THR A 1 298 ? 33.361 60.912 11.272 1.00 35.38 298 THR A CA 1
ATOM 2425 C C . THR A 1 298 ? 33.789 59.518 10.794 1.00 35.38 298 THR A C 1
ATOM 2427 O O . THR A 1 298 ? 33.483 58.518 11.434 1.00 35.38 298 THR A O 1
ATOM 2430 N N . GLY A 1 299 ? 34.712 59.497 9.824 1.00 33.66 299 GLY A N 1
ATOM 2431 C CA . GLY A 1 299 ? 35.762 58.472 9.792 1.00 33.66 299 GLY A CA 1
ATOM 2432 C C . GLY A 1 299 ? 36.137 57.946 8.412 1.00 33.66 299 GLY A C 1
ATOM 2433 O O . GLY A 1 299 ? 35.632 56.918 7.996 1.00 33.66 299 GLY A O 1
ATOM 2434 N N . GLU A 1 300 ? 37.055 58.662 7.765 1.00 35.72 300 GLU A N 1
ATOM 2435 C CA . GLU A 1 300 ? 38.244 58.116 7.093 1.00 35.72 300 GLU A CA 1
ATOM 2436 C C . GLU A 1 300 ? 38.140 57.032 5.990 1.00 35.72 300 GLU A C 1
ATOM 2438 O O . GLU A 1 300 ? 37.882 55.859 6.222 1.00 35.72 300 GLU A O 1
ATOM 2443 N N . ASN A 1 301 ? 38.620 57.470 4.819 1.00 35.31 301 ASN A N 1
ATOM 2444 C CA . ASN A 1 301 ? 39.753 56.906 4.074 1.00 35.31 301 ASN A CA 1
ATOM 2445 C C . ASN A 1 301 ? 39.548 55.888 2.926 1.00 35.31 301 ASN A C 1
ATOM 2447 O O . ASN A 1 301 ? 39.269 54.713 3.120 1.00 35.31 301 ASN A O 1
ATOM 2451 N N . ILE A 1 302 ? 39.924 56.405 1.743 1.00 41.53 302 ILE A N 1
ATOM 2452 C CA . ILE A 1 302 ? 40.892 55.856 0.770 1.00 41.53 302 ILE A CA 1
ATOM 2453 C C . ILE A 1 302 ? 40.366 54.841 -0.262 1.00 41.53 302 ILE A C 1
ATOM 2455 O O . ILE A 1 302 ? 40.207 53.655 -0.015 1.00 41.53 302 ILE A O 1
ATOM 2459 N N . GLU A 1 303 ? 40.138 55.408 -1.453 1.00 37.72 303 GLU A N 1
ATOM 2460 C CA . GLU A 1 303 ? 40.685 55.059 -2.776 1.00 37.72 303 GLU A CA 1
ATOM 2461 C C . GLU A 1 303 ? 40.838 53.605 -3.27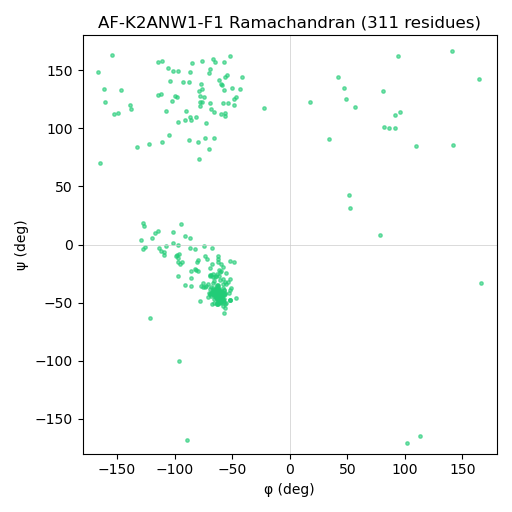3 1.00 37.72 303 GLU A C 1
ATOM 2463 O O . GLU A 1 303 ? 41.339 52.708 -2.611 1.00 37.72 303 GLU A O 1
ATOM 2468 N N . HIS A 1 304 ? 40.587 53.523 -4.590 1.00 37.72 304 HIS A N 1
ATOM 2469 C CA . HIS A 1 304 ? 41.043 52.551 -5.593 1.00 37.72 304 HIS A CA 1
ATOM 2470 C C . HIS A 1 304 ? 40.158 51.322 -5.849 1.00 37.72 304 HIS A C 1
ATOM 2472 O O . HIS A 1 304 ? 40.285 50.277 -5.225 1.00 37.72 304 HIS A O 1
ATOM 2478 N N . ASN A 1 305 ? 39.379 51.390 -6.936 1.00 37.03 305 ASN A N 1
ATOM 2479 C CA . ASN A 1 305 ? 39.701 50.552 -8.094 1.00 37.03 305 ASN A CA 1
ATOM 2480 C C . ASN A 1 305 ? 39.040 51.065 -9.378 1.00 37.03 305 ASN A C 1
ATOM 2482 O O . ASN A 1 305 ? 37.822 51.217 -9.462 1.00 37.03 305 ASN A O 1
ATOM 2486 N N . ARG A 1 306 ? 39.894 51.334 -10.369 1.00 41.84 306 ARG A N 1
ATOM 2487 C CA . ARG A 1 306 ? 39.532 51.573 -11.763 1.00 41.84 306 ARG A CA 1
ATOM 2488 C C . ARG A 1 306 ? 39.211 50.245 -12.444 1.00 41.84 306 ARG A C 1
ATOM 2490 O O . ARG A 1 306 ? 39.912 49.258 -12.252 1.00 41.84 306 ARG A O 1
ATOM 2497 N N . ASP A 1 307 ? 38.154 50.295 -13.242 1.00 38.28 307 ASP A N 1
ATOM 2498 C CA . ASP A 1 307 ? 38.010 49.748 -14.589 1.00 38.28 307 ASP A CA 1
ATOM 2499 C C . ASP A 1 307 ? 39.016 48.686 -15.051 1.00 38.28 307 ASP A C 1
ATOM 2501 O O . ASP A 1 307 ? 40.188 48.980 -15.247 1.00 38.28 307 ASP A O 1
ATOM 2505 N N . HIS A 1 308 ? 38.496 47.521 -15.443 1.00 43.72 308 HIS A N 1
ATOM 2506 C CA . HIS A 1 308 ? 38.784 46.982 -16.772 1.00 43.72 308 HIS A CA 1
ATOM 2507 C C . HIS A 1 308 ? 37.594 46.164 -17.286 1.00 43.72 308 HIS A C 1
ATOM 2509 O O . HIS A 1 308 ? 37.246 45.105 -16.770 1.00 43.72 308 HIS A O 1
ATOM 2515 N N . ALA A 1 309 ? 36.982 46.694 -18.341 1.00 41.47 309 ALA A N 1
ATOM 2516 C CA . ALA A 1 309 ? 36.075 46.002 -19.238 1.00 41.47 309 ALA A CA 1
ATOM 2517 C C . ALA A 1 309 ? 36.741 45.847 -20.616 1.00 41.47 309 ALA A C 1
ATOM 2519 O O . ALA A 1 309 ? 37.567 46.678 -20.997 1.00 41.47 309 ALA A O 1
ATOM 2520 N N . LYS A 1 310 ? 36.228 44.860 -21.366 1.00 40.75 310 LYS A N 1
ATOM 2521 C CA . LYS A 1 310 ? 36.418 44.510 -22.795 1.00 40.75 310 LYS A CA 1
ATOM 2522 C C . LYS A 1 310 ? 37.547 43.508 -23.072 1.00 40.75 310 LYS A C 1
ATOM 2524 O O . LYS A 1 310 ? 38.687 43.748 -22.712 1.00 40.75 310 LYS A O 1
ATOM 2529 N N . GLN A 1 311 ? 37.241 42.280 -23.505 1.00 39.22 311 GLN A N 1
ATOM 2530 C CA . GLN A 1 311 ? 36.622 41.790 -24.761 1.00 39.22 311 GLN A CA 1
ATOM 2531 C C . GLN A 1 311 ? 37.602 41.675 -25.941 1.00 39.22 311 GLN A C 1
ATOM 2533 O O . GLN A 1 311 ? 38.244 42.649 -26.310 1.00 39.22 311 GLN A O 1
ATOM 2538 N N . ASN A 1 312 ? 37.506 40.501 -26.582 1.00 38.12 312 ASN A N 1
ATOM 2539 C CA . ASN A 1 312 ? 37.822 40.145 -27.972 1.00 38.12 312 ASN A CA 1
ATOM 2540 C C . ASN A 1 312 ? 39.281 39.846 -28.342 1.00 38.12 312 ASN A C 1
ATOM 2542 O O . ASN A 1 312 ? 40.035 40.759 -28.655 1.00 38.12 312 ASN A O 1
ATOM 2546 N N . SER A 1 313 ? 39.593 38.549 -28.449 1.00 46.94 313 SER A N 1
ATOM 2547 C CA . SER A 1 313 ? 39.921 37.829 -29.701 1.00 46.94 313 SER A CA 1
ATOM 2548 C C . SER A 1 313 ? 40.293 36.386 -29.379 1.00 46.94 313 SER A C 1
ATOM 2550 O O . SER A 1 313 ? 41.159 36.225 -28.490 1.00 46.94 313 SER A O 1
#

pLDDT: mean 72.37, std 22.46, range [29.98, 98.5]

Foldseek 3Di:
DFQWDDDPPDTRLCLALLLLLLVLLVCVLCVPPPDDFEDDSVLLSCQLPCVHLCHPNPPANDALLCLAAALVVRAGNLLVLLLVLLVQLLQQRPDPDPVSVSVSNSSNSRSSSSLLSLQDLLRNAFHADPPDDGNPRTDGVQQDPVDDPVCCCVPGLSNVSSVLLSVLCNVCVVLLSVLLVVVVVPDDLDADQDSVVLSVVSSVSSVVSNVVVLSVCVVVVHDNSCVCSNPSSSSSSSNSSNSVNNSVVSSVVVVVPDDDDDDDPDVVSVVVVVVVVPPPDDPPPPPDPDDDDDDDDDDDDDDDDDDDDDDDD

Nearest PDB structures (foldseek):
  8fd0-assembly1_A  TM=2.206E-01  e=5.674E-01  Bos taurus
  7p00-assembly1_R  TM=1.746E-01  e=2.174E+00  Homo sapiens

Radius of gyration: 25.7 Å; Cα contacts (8 Å, |Δi|>4): 413; chains: 1; bounding box: 62×84×58 Å

Solvent-accessible surface area (backbone atoms only — not comparable to full-atom values): 17616 Å² total; per-residue (Å²): 97,40,38,51,58,71,54,104,87,45,76,42,18,87,71,11,40,51,34,56,40,50,48,54,12,48,51,67,54,42,76,85,60,94,66,94,68,69,60,54,67,71,48,35,26,52,20,33,10,58,56,8,70,80,11,90,72,28,81,71,67,55,47,45,34,52,46,19,20,12,60,90,75,76,34,56,32,2,53,58,50,18,45,51,23,47,55,53,18,42,63,25,42,74,43,90,47,69,67,45,29,52,50,15,32,41,30,43,17,40,13,53,40,20,48,51,18,24,52,26,55,67,29,38,53,48,46,68,43,95,86,50,89,55,62,74,18,41,47,39,89,78,59,58,84,90,47,57,69,68,53,35,59,70,69,23,64,58,40,51,50,24,50,50,50,30,51,51,46,69,79,34,45,73,56,33,53,52,38,27,58,58,53,54,76,78,48,89,80,77,53,46,90,45,68,65,60,43,44,53,51,53,47,52,52,22,34,58,50,49,73,66,39,55,46,61,38,44,78,72,68,45,91,44,66,65,54,42,46,59,46,52,48,30,52,51,26,48,53,46,17,34,52,53,38,16,45,52,52,47,32,58,55,49,75,76,55,72,93,80,87,74,91,70,80,48,74,66,53,53,48,51,56,50,52,63,71,68,50,77,77,71,79,78,78,87,79,76,87,73,87,78,88,81,89,83,84,87,83,86,86,83,87,88,82,80,85,88,82,85,87,89,134

Sequence (313 aa):
MFSGFGFQFFNLDGASTHHMINEIGYRHALAKKKKNGFPGTISLDLHSGYYGPDGKWSRKIGLVSDHMYNPLTDDGDAINNAIEAFKIACIEMNSDNKLQRKLAHFTCARGLHFVVDGLTPAHHKGHRLKNIKGWSNWHDPHWDHSKPDMGNLLFGKHSRFEFACARYMFFNTKKIIKNYRTFRKNASLEPFQNPEDLKTFLMDKALRISQTQVYEKFLTGKKIKQQIIKETFPEIIHAVEIYIRSLYLLAATRKKHGKFYIRIPRPSDIKHAFLQALVPKKPKNTNSVGTQYNQSGTGENIEHNRDHAKQNS

Secondary structure (DSSP, 8-state):
-----EETTEE-GGGSHHHHHHHHHHHHHHTT---BTB--HHHHHHHHTTTSTTSTTSSS---GGGT--BTTTTBSSHHHHHHHHHHHHHHHTT-SSHHHHHHHHHHHHHHHHHHHHHT-GGGGS-EE-TT--STT-EE-TTS-TTS-HHHHHHHSHHHHHHHHHHHHHHHHHHHHHHHHHHHHTTS--PPPSSHHHHHHHHHHHHHHHHHTTHHHHHHTT---HHHIIIIIHHHHHHHHHHHHHHHHHHHHHHTTS------PPPHHHHHHHHHHHHS----------------------------------